Protein AF-A0A7S4F641-F1 (afdb_monomer_lite)

pLDDT: mean 71.67, std 15.18, range [35.84, 92.38]

Sequence (272 aa):
REKRCVALRGENEQLSKFCQVLEFRLGVSEKQHSETKEKLEQAASSEKALESVLLAEGEKREHAERQVKQLLARQALLLDKVKKAEIRATDAETFQRVTCKDLYAILKQPDRSFDKVVAFVEARMEFADRLGLTPGEQLVKEPDERSLIEIRRQRDQLQSALDKGKSEAKRNEQKTQVALAHMRADLKSLLDVNRELRAQNKKLTLQVNAQKHVKFSADQRSVSDQHPLSRPSTVPNLRHRERDGAAPAATFSSSMQISEGSLFGHAERQAL

Radius of gyration: 48.74 Å; chains: 1; bounding box: 93×48×151 Å

Structure (mmCIF, N/CA/C/O backbone):
data_AF-A0A7S4F641-F1
#
_entry.id   AF-A0A7S4F641-F1
#
loop_
_atom_site.group_PDB
_atom_site.id
_atom_site.type_symbol
_atom_site.label_atom_id
_atom_site.label_alt_id
_atom_site.label_comp_id
_atom_site.label_asym_id
_atom_site.label_entity_id
_atom_site.label_seq_id
_atom_site.pdbx_PDB_ins_code
_atom_site.Cartn_x
_atom_site.Cartn_y
_atom_site.Cartn_z
_atom_site.occupancy
_atom_site.B_iso_or_equiv
_atom_site.auth_seq_id
_atom_site.auth_comp_id
_atom_site.auth_asym_id
_atom_site.auth_atom_id
_atom_site.pdbx_PDB_model_num
ATOM 1 N N . ARG A 1 1 ? 44.998 8.694 -70.964 1.00 75.12 1 ARG A N 1
ATOM 2 C CA . ARG A 1 1 ? 44.102 7.536 -70.708 1.00 75.12 1 ARG A CA 1
ATOM 3 C C . ARG A 1 1 ? 44.635 6.698 -69.549 1.00 75.12 1 ARG A C 1
ATOM 5 O O . ARG A 1 1 ? 43.959 6.620 -68.538 1.00 75.12 1 ARG A O 1
ATOM 12 N N . GLU A 1 2 ? 45.875 6.223 -69.623 1.00 81.00 2 GLU A N 1
ATOM 13 C CA . GLU A 1 2 ? 46.533 5.423 -68.574 1.00 81.00 2 GLU A CA 1
ATOM 14 C C . GLU A 1 2 ? 46.552 6.071 -67.174 1.00 81.00 2 GLU A C 1
ATOM 16 O O . GLU A 1 2 ? 46.084 5.465 -66.215 1.00 81.00 2 GLU A O 1
ATOM 21 N N . LYS A 1 3 ? 46.935 7.353 -67.060 1.00 82.19 3 LYS A N 1
ATOM 22 C CA . LYS 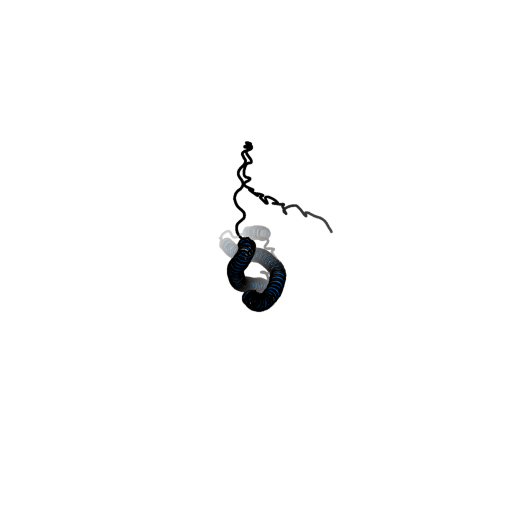A 1 3 ? 46.872 8.103 -65.785 1.00 82.19 3 LYS A CA 1
ATOM 23 C C . LYS A 1 3 ? 45.464 8.148 -65.161 1.00 82.19 3 LYS A C 1
ATOM 25 O O . LYS A 1 3 ? 45.331 8.122 -63.945 1.00 82.19 3 LYS A O 1
ATOM 30 N N . ARG A 1 4 ? 44.414 8.175 -65.994 1.00 81.88 4 ARG A N 1
ATOM 31 C CA . ARG A 1 4 ? 43.005 8.181 -65.554 1.00 81.88 4 ARG A CA 1
ATOM 32 C C . ARG A 1 4 ? 42.595 6.801 -65.022 1.00 81.88 4 ARG A C 1
ATOM 34 O O . ARG A 1 4 ? 41.903 6.727 -64.021 1.00 81.88 4 ARG A O 1
ATOM 41 N N . CYS A 1 5 ? 43.075 5.717 -65.637 1.00 82.75 5 CYS A N 1
ATOM 42 C CA . CYS A 1 5 ? 42.841 4.352 -65.153 1.00 82.75 5 CYS A CA 1
ATOM 43 C C . CYS A 1 5 ? 43.522 4.074 -63.806 1.00 82.75 5 CYS A C 1
ATOM 45 O O . CYS A 1 5 ? 42.931 3.402 -62.968 1.00 82.75 5 CYS A O 1
ATOM 47 N N . VAL A 1 6 ? 44.736 4.588 -63.585 1.00 84.19 6 VAL A N 1
ATOM 48 C CA . VAL A 1 6 ? 45.437 4.441 -62.296 1.00 84.19 6 VAL A CA 1
ATOM 49 C C . VAL A 1 6 ? 44.704 5.196 -61.183 1.00 84.19 6 VAL A C 1
ATOM 51 O O . VAL A 1 6 ? 44.483 4.629 -60.116 1.00 84.19 6 VAL A O 1
ATOM 54 N N . ALA A 1 7 ? 44.252 6.427 -61.449 1.00 85.44 7 ALA A N 1
ATOM 55 C CA . ALA A 1 7 ? 43.448 7.199 -60.499 1.00 85.44 7 ALA A CA 1
ATOM 56 C C . ALA A 1 7 ? 42.125 6.493 -60.148 1.00 85.44 7 ALA A C 1
ATOM 58 O O . ALA A 1 7 ? 41.838 6.295 -58.972 1.00 85.44 7 ALA A O 1
ATOM 59 N N . LEU A 1 8 ? 41.384 6.011 -61.153 1.00 84.12 8 LEU A N 1
ATOM 60 C CA . LEU A 1 8 ? 40.127 5.282 -60.942 1.00 84.12 8 LEU A CA 1
ATOM 61 C C . LEU A 1 8 ? 40.315 3.977 -60.153 1.00 84.12 8 LEU A C 1
ATOM 63 O O . LEU A 1 8 ? 39.444 3.614 -59.368 1.00 84.12 8 LEU A O 1
ATOM 67 N N . ARG A 1 9 ? 41.441 3.265 -60.321 1.00 87.75 9 ARG A N 1
ATOM 68 C CA . ARG A 1 9 ? 41.756 2.095 -59.478 1.00 87.75 9 ARG A CA 1
ATOM 69 C C . ARG A 1 9 ? 41.983 2.496 -58.022 1.00 87.75 9 ARG A C 1
ATOM 71 O O . ARG A 1 9 ? 41.424 1.855 -57.140 1.00 87.75 9 ARG A O 1
ATOM 78 N N . GLY A 1 10 ? 42.742 3.565 -57.778 1.00 91.31 10 GLY A N 1
ATOM 79 C CA . GLY A 1 10 ? 42.972 4.078 -56.425 1.00 91.31 10 GLY A CA 1
ATOM 80 C C . GLY A 1 10 ? 41.685 4.554 -55.745 1.00 91.31 10 GLY A C 1
ATOM 81 O O . GLY A 1 10 ? 41.449 4.244 -54.579 1.00 91.31 10 GLY A O 1
ATOM 82 N N . GLU A 1 11 ? 40.817 5.248 -56.481 1.00 88.06 11 GLU A N 1
ATOM 83 C CA . GLU A 1 11 ? 39.495 5.663 -55.998 1.00 88.06 11 GLU A CA 1
ATOM 84 C C . GLU A 1 11 ? 38.599 4.458 -55.688 1.00 88.06 11 GLU A C 1
ATOM 86 O O . GLU A 1 11 ? 37.940 4.445 -54.652 1.00 88.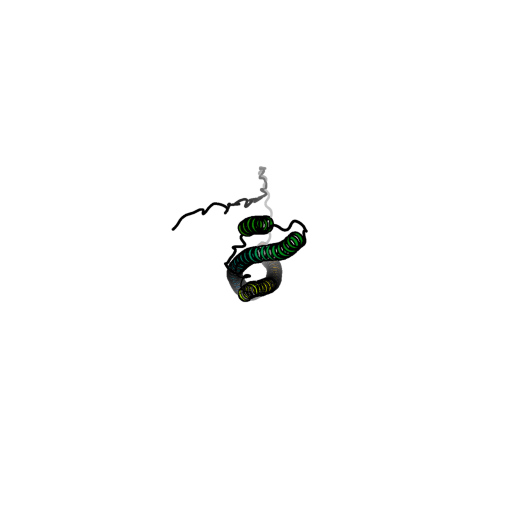06 11 GLU A O 1
ATOM 91 N N . ASN A 1 12 ? 38.618 3.414 -56.523 1.00 90.94 12 ASN A N 1
ATOM 92 C CA . ASN A 1 12 ? 37.849 2.191 -56.290 1.00 90.94 12 ASN A CA 1
ATOM 93 C C . ASN A 1 12 ? 38.348 1.423 -55.050 1.00 90.94 12 ASN A C 1
ATOM 95 O O . ASN A 1 12 ? 37.550 1.004 -54.213 1.00 90.94 12 ASN A O 1
ATOM 99 N N . GLU A 1 13 ? 39.665 1.326 -54.848 1.00 91.81 13 GLU A N 1
ATOM 100 C CA . GLU A 1 13 ? 40.237 0.759 -53.619 1.00 91.81 13 GLU A CA 1
ATOM 101 C C . GLU A 1 13 ? 39.852 1.564 -52.369 1.00 91.81 13 GLU A C 1
ATOM 103 O O . GLU A 1 13 ? 39.529 0.985 -51.327 1.00 91.81 13 GLU A O 1
ATOM 108 N N . GLN A 1 14 ? 39.847 2.898 -52.451 1.00 90.25 14 GLN A N 1
ATOM 109 C CA . GLN A 1 14 ? 39.368 3.747 -51.358 1.00 90.25 14 GLN A CA 1
ATOM 110 C C . GLN A 1 14 ? 37.870 3.553 -51.109 1.00 90.25 14 GLN A C 1
ATOM 112 O O . GLN A 1 14 ? 37.457 3.438 -49.954 1.00 90.25 14 GLN A O 1
ATOM 117 N N . LEU A 1 15 ? 37.059 3.462 -52.165 1.00 89.25 15 LEU A N 1
ATOM 118 C CA . LEU A 1 15 ? 35.624 3.213 -52.061 1.00 89.25 15 LEU A CA 1
ATOM 119 C C . LEU A 1 15 ? 35.346 1.864 -51.388 1.00 89.25 15 LEU A C 1
ATOM 121 O O . LEU A 1 15 ? 34.512 1.794 -50.487 1.00 89.25 15 LEU A O 1
ATOM 125 N N . SER A 1 16 ? 36.100 0.825 -51.757 1.00 91.69 16 SER A N 1
ATOM 126 C CA . SER A 1 16 ? 36.026 -0.501 -51.141 1.00 91.69 16 SER A CA 1
ATOM 127 C C . SER A 1 16 ? 36.342 -0.443 -49.645 1.00 91.69 16 SER A C 1
ATOM 129 O O . SER A 1 16 ? 35.612 -1.022 -48.841 1.00 91.69 16 SER A O 1
ATOM 131 N N . LYS A 1 17 ? 37.383 0.299 -49.243 1.00 90.50 17 LYS A N 1
ATOM 132 C CA . LYS A 1 17 ? 37.714 0.510 -47.822 1.00 90.50 17 LYS A CA 1
ATOM 133 C C . LYS A 1 17 ? 36.603 1.267 -47.087 1.00 90.50 17 LYS A C 1
ATOM 135 O O . LYS A 1 17 ? 36.262 0.912 -45.962 1.00 90.50 17 LYS A O 1
ATOM 140 N N . PHE A 1 18 ? 35.997 2.278 -47.714 1.00 90.38 18 PHE A N 1
ATOM 141 C CA . PHE A 1 18 ? 34.862 2.991 -47.123 1.00 90.38 18 PHE A CA 1
ATOM 142 C C . PHE A 1 18 ? 33.630 2.101 -46.951 1.00 90.38 18 PHE A C 1
ATOM 144 O O . PHE A 1 18 ? 32.976 2.198 -45.914 1.00 90.38 18 PHE A O 1
ATOM 151 N N . CYS A 1 19 ? 33.316 1.233 -47.917 1.00 89.44 19 CYS A N 1
ATOM 152 C CA . CYS A 1 19 ? 32.213 0.281 -47.783 1.00 89.44 19 CYS A CA 1
ATOM 153 C C . CYS A 1 19 ? 32.444 -0.674 -46.607 1.00 89.44 19 CYS A C 1
ATOM 155 O O . CYS A 1 19 ? 31.562 -0.789 -45.764 1.00 89.44 19 CYS A O 1
ATOM 157 N N . GLN A 1 20 ? 33.651 -1.233 -46.463 1.00 90.62 20 GLN A N 1
ATOM 158 C CA . GLN A 1 20 ? 33.993 -2.102 -45.327 1.00 90.62 20 GLN A CA 1
ATOM 159 C C . GLN A 1 20 ? 33.839 -1.391 -43.972 1.00 90.62 20 GLN A C 1
ATOM 161 O O . GLN A 1 20 ? 33.295 -1.952 -43.023 1.00 90.62 20 GLN A O 1
ATOM 166 N N . VAL A 1 21 ? 34.272 -0.128 -43.868 1.00 91.88 21 VAL A N 1
ATOM 167 C CA . VAL A 1 21 ? 34.102 0.664 -42.636 1.00 91.88 21 VAL A CA 1
ATOM 168 C C . VAL A 1 21 ? 32.625 0.945 -42.346 1.00 91.88 21 VAL A C 1
ATOM 170 O O . VAL A 1 21 ? 32.217 0.932 -41.183 1.00 91.88 21 VAL A O 1
ATOM 173 N N . LEU A 1 22 ? 31.817 1.217 -43.374 1.00 86.62 22 LEU A N 1
ATOM 174 C CA . LEU A 1 22 ? 30.382 1.459 -43.215 1.00 86.62 22 LEU A CA 1
ATOM 175 C C . LEU A 1 22 ? 29.627 0.186 -42.822 1.00 86.62 22 LEU A C 1
ATOM 177 O O . LEU A 1 22 ? 28.796 0.259 -41.923 1.00 86.62 22 LEU A O 1
ATOM 181 N N . GLU A 1 23 ? 29.947 -0.960 -43.423 1.00 90.06 23 GLU A N 1
ATOM 182 C CA . GLU A 1 23 ? 29.395 -2.269 -43.049 1.00 90.06 23 GLU A CA 1
ATOM 183 C C . GLU A 1 23 ? 29.732 -2.619 -41.599 1.00 90.06 23 GLU A C 1
ATOM 185 O O . GLU A 1 23 ? 28.846 -2.979 -40.827 1.00 90.06 23 GLU A O 1
ATOM 190 N N . PHE A 1 24 ? 30.986 -2.414 -41.182 1.00 92.38 24 PHE A N 1
ATOM 191 C CA . PHE A 1 24 ? 31.383 -2.617 -39.790 1.00 92.38 24 PHE A CA 1
ATOM 192 C C . PHE A 1 24 ? 30.597 -1.710 -38.831 1.00 92.38 24 PHE A C 1
ATOM 194 O O . PHE A 1 24 ? 30.077 -2.172 -37.816 1.00 92.38 24 PHE A O 1
ATOM 201 N N . ARG A 1 25 ? 30.472 -0.414 -39.148 1.00 86.12 25 ARG A N 1
ATOM 202 C CA . ARG A 1 25 ? 29.705 0.533 -38.320 1.00 86.12 25 ARG A CA 1
ATOM 203 C C . ARG A 1 25 ? 28.220 0.189 -38.270 1.00 86.12 25 ARG A C 1
ATOM 205 O O . ARG A 1 25 ? 27.615 0.349 -37.211 1.00 86.12 25 ARG A O 1
ATOM 212 N N . LEU A 1 26 ? 27.649 -0.276 -39.380 1.00 87.19 26 LEU A N 1
ATOM 213 C CA . LEU A 1 26 ? 26.270 -0.746 -39.432 1.00 87.19 26 LEU A CA 1
ATOM 214 C C . LEU A 1 26 ? 26.087 -1.951 -38.507 1.00 87.19 26 LEU A C 1
ATOM 216 O O . LEU A 1 26 ? 25.222 -1.901 -37.641 1.00 87.19 26 LEU A O 1
ATOM 220 N N . GLY A 1 27 ? 26.970 -2.951 -38.587 1.00 92.06 27 GLY A N 1
ATOM 221 C CA . GLY A 1 27 ? 26.928 -4.119 -37.704 1.00 92.06 27 GLY A CA 1
ATOM 222 C C . GLY A 1 27 ? 27.071 -3.765 -36.218 1.00 92.06 27 GLY A C 1
ATOM 223 O O . GLY A 1 27 ? 26.342 -4.293 -35.379 1.00 92.06 27 GLY A O 1
ATOM 224 N N . VAL A 1 28 ? 27.950 -2.816 -35.866 1.00 90.62 28 VAL A N 1
ATOM 225 C CA . VAL A 1 28 ? 28.052 -2.304 -34.484 1.00 90.62 28 VAL A CA 1
ATOM 226 C C . VAL A 1 28 ? 26.747 -1.630 -34.047 1.00 90.62 28 VAL A C 1
ATOM 228 O O . VAL A 1 28 ? 26.283 -1.866 -32.933 1.00 90.62 28 VAL A O 1
ATOM 231 N N . SER A 1 29 ? 26.137 -0.820 -34.916 1.00 85.25 29 SER A N 1
ATOM 232 C CA . SER A 1 29 ? 24.871 -0.140 -34.623 1.00 85.25 29 SER A CA 1
ATOM 233 C C . SER A 1 29 ? 23.706 -1.119 -34.473 1.00 85.25 29 SER A C 1
ATOM 235 O O . SER A 1 29 ? 22.870 -0.935 -33.591 1.00 85.25 29 SER A O 1
ATOM 237 N N . GLU A 1 30 ? 23.635 -2.155 -35.308 1.00 85.25 30 GLU A N 1
ATOM 238 C CA . GLU A 1 30 ? 22.616 -3.205 -35.225 1.00 85.25 30 GLU A CA 1
ATOM 239 C C . GLU A 1 30 ? 22.751 -3.997 -33.924 1.00 85.25 30 GLU A C 1
ATOM 241 O O . GLU A 1 30 ? 21.755 -4.214 -33.235 1.00 85.25 30 GLU A O 1
ATOM 246 N N . LYS A 1 31 ? 23.984 -4.328 -33.523 1.00 91.00 31 LYS A N 1
ATOM 247 C CA . LYS A 1 31 ? 24.254 -4.990 -32.243 1.00 91.00 31 LYS A CA 1
ATOM 248 C C . LYS A 1 31 ? 23.836 -4.128 -31.046 1.00 91.00 31 LYS A C 1
ATOM 250 O O . LYS A 1 31 ? 23.164 -4.606 -30.133 1.00 91.00 31 LYS A O 1
ATOM 255 N N . GLN A 1 32 ? 24.168 -2.837 -31.063 1.00 83.56 32 GLN A N 1
ATOM 256 C CA . GLN A 1 32 ? 23.712 -1.895 -30.033 1.00 83.56 32 GLN A CA 1
ATOM 257 C C . GLN A 1 32 ? 22.182 -1.770 -30.017 1.00 83.56 32 GLN A C 1
ATOM 259 O O . GLN A 1 32 ? 21.570 -1.657 -28.952 1.00 83.56 32 GLN A O 1
ATOM 264 N N . HIS A 1 33 ? 21.538 -1.823 -31.185 1.00 81.06 33 HIS A N 1
ATOM 265 C CA . HIS A 1 33 ? 20.085 -1.802 -31.275 1.00 81.06 33 HIS A CA 1
ATOM 266 C C . HIS A 1 33 ? 19.448 -3.065 -30.6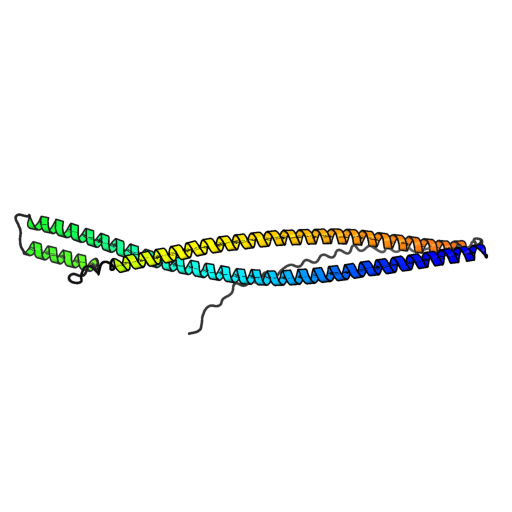78 1.00 81.06 33 HIS A C 1
ATOM 268 O O . HIS A 1 33 ? 18.489 -2.949 -29.918 1.00 81.06 33 HIS A O 1
ATOM 274 N N . SER A 1 34 ? 19.999 -4.255 -30.939 1.00 86.38 34 SER A N 1
ATOM 275 C CA . SER A 1 34 ? 19.496 -5.488 -30.323 1.00 86.38 34 SER A CA 1
ATOM 276 C C . SER A 1 34 ? 19.671 -5.487 -28.803 1.00 86.38 34 SER A C 1
ATOM 278 O O . SER A 1 34 ? 18.723 -5.799 -28.091 1.00 86.38 34 SER A O 1
ATOM 280 N N . GLU A 1 35 ? 20.827 -5.047 -28.295 1.00 86.75 35 GLU A N 1
ATOM 281 C CA . GLU A 1 35 ? 21.089 -4.980 -26.849 1.00 86.75 35 GLU A CA 1
ATOM 282 C C . GLU A 1 35 ? 20.169 -3.969 -26.144 1.00 86.75 35 GLU A C 1
ATOM 284 O O . GLU A 1 35 ? 19.694 -4.200 -25.033 1.00 86.75 35 GLU A O 1
ATOM 289 N N . THR A 1 36 ? 19.898 -2.824 -26.778 1.00 81.50 36 THR A N 1
ATOM 290 C CA . THR A 1 36 ? 18.966 -1.825 -26.228 1.00 81.50 36 THR A CA 1
ATOM 291 C C . THR A 1 36 ? 17.520 -2.299 -26.278 1.00 81.50 36 THR A C 1
ATOM 293 O O . THR A 1 36 ? 16.774 -2.036 -25.336 1.00 81.50 36 THR A O 1
ATOM 296 N N . LYS A 1 37 ? 17.127 -3.025 -27.331 1.00 86.56 37 LYS A N 1
ATOM 297 C CA . LYS A 1 37 ? 15.805 -3.650 -27.433 1.00 86.56 37 LYS A CA 1
ATOM 298 C C . LYS A 1 37 ? 15.598 -4.691 -26.331 1.00 86.56 37 LYS A C 1
ATOM 300 O O . LYS A 1 37 ? 14.584 -4.630 -25.646 1.00 86.56 37 LYS A O 1
ATOM 305 N N . GLU A 1 38 ? 16.573 -5.567 -26.106 1.00 84.19 38 GLU A N 1
ATOM 306 C CA . GLU A 1 38 ? 16.519 -6.580 -25.045 1.00 84.19 38 GLU A CA 1
ATOM 307 C C . GLU A 1 38 ? 16.416 -5.937 -23.653 1.00 84.19 38 GLU A C 1
ATOM 309 O O . GLU A 1 38 ? 15.545 -6.297 -22.864 1.00 84.19 38 GLU A O 1
ATOM 314 N N . LYS A 1 39 ? 17.219 -4.900 -23.372 1.00 82.06 39 LYS A N 1
ATOM 315 C CA . LYS A 1 39 ? 17.115 -4.132 -22.117 1.00 82.06 39 LYS A CA 1
ATOM 316 C C . LYS A 1 39 ? 15.748 -3.470 -21.942 1.00 82.06 39 LYS A C 1
ATOM 318 O O . LYS A 1 39 ? 15.256 -3.377 -20.820 1.00 82.06 39 LYS A O 1
ATOM 323 N N . LEU A 1 40 ? 15.137 -2.998 -23.028 1.00 77.06 40 LEU A N 1
ATOM 324 C CA . LEU A 1 40 ? 13.817 -2.372 -22.992 1.00 77.06 40 LEU A CA 1
ATOM 325 C C . LEU A 1 40 ? 12.714 -3.404 -22.731 1.00 77.06 40 LEU A C 1
ATOM 327 O O . LEU A 1 40 ? 11.823 -3.146 -21.926 1.00 77.06 40 LEU A O 1
ATOM 331 N N . GLU A 1 41 ? 12.795 -4.582 -23.347 1.00 84.44 41 GLU A N 1
ATOM 332 C CA . GLU A 1 41 ? 11.890 -5.703 -23.072 1.00 84.44 41 GLU A CA 1
ATOM 333 C C . GLU A 1 41 ? 12.039 -6.197 -21.624 1.00 84.44 41 GLU A C 1
ATOM 335 O O . GLU A 1 41 ? 11.038 -6.408 -20.933 1.00 84.44 41 GLU A O 1
ATOM 340 N N . GLN A 1 42 ? 13.273 -6.284 -21.120 1.00 81.06 42 GLN A N 1
ATOM 341 C CA . GLN A 1 42 ? 13.549 -6.619 -19.725 1.00 81.06 42 GLN A CA 1
ATOM 342 C C . GLN A 1 42 ? 12.956 -5.573 -18.770 1.00 81.06 42 GLN A C 1
ATOM 344 O O . GLN A 1 42 ? 12.265 -5.941 -17.818 1.00 81.06 42 GLN A O 1
ATOM 349 N N . ALA A 1 43 ? 13.137 -4.280 -19.052 1.00 74.31 43 ALA A N 1
ATOM 350 C CA . ALA A 1 43 ? 12.542 -3.203 -18.265 1.00 74.31 43 ALA A CA 1
ATOM 351 C C . ALA A 1 43 ? 11.003 -3.277 -18.269 1.00 74.31 43 ALA A C 1
ATOM 353 O O . ALA A 1 43 ? 10.395 -3.256 -17.200 1.00 74.31 43 ALA A O 1
ATOM 354 N N . ALA A 1 44 ? 10.375 -3.476 -19.431 1.00 81.94 44 ALA A N 1
ATOM 355 C CA . ALA A 1 44 ? 8.922 -3.622 -19.542 1.00 81.94 44 ALA A CA 1
ATOM 356 C C . ALA A 1 44 ? 8.390 -4.847 -18.771 1.00 81.94 44 ALA A C 1
ATOM 358 O O . ALA A 1 44 ? 7.326 -4.791 -18.154 1.00 81.94 44 ALA A O 1
ATOM 359 N N . SER A 1 45 ? 9.131 -5.960 -18.767 1.00 79.12 45 SER A N 1
ATOM 360 C CA . SER A 1 45 ? 8.771 -7.139 -17.968 1.00 79.12 45 SER A CA 1
ATOM 361 C C . SER A 1 45 ? 8.886 -6.877 -16.462 1.00 79.12 45 SER A C 1
ATOM 363 O O . SER A 1 45 ? 8.017 -7.299 -15.698 1.00 79.12 45 SER A O 1
ATOM 365 N N . SER A 1 46 ? 9.904 -6.120 -16.037 1.00 73.06 46 SER A N 1
ATOM 366 C CA . SER A 1 46 ? 10.079 -5.727 -14.637 1.00 73.06 46 SER A CA 1
ATOM 367 C C . SER A 1 46 ? 9.001 -4.748 -14.169 1.00 73.06 46 SER A C 1
ATOM 369 O O . SER A 1 46 ? 8.533 -4.863 -13.040 1.00 73.06 46 SER A O 1
ATOM 371 N N . GLU A 1 47 ? 8.536 -3.855 -15.047 1.00 71.06 47 GLU A N 1
ATOM 372 C CA . GLU A 1 47 ? 7.438 -2.927 -14.767 1.00 71.06 47 GLU A CA 1
ATOM 373 C C . GLU A 1 47 ? 6.130 -3.685 -14.508 1.00 71.06 47 GLU A C 1
ATOM 375 O O . GLU A 1 47 ? 5.490 -3.466 -13.482 1.00 71.06 47 GLU A O 1
ATOM 380 N N . LYS A 1 48 ? 5.794 -4.668 -15.354 1.00 77.19 48 LYS A N 1
ATOM 381 C CA . LYS A 1 48 ? 4.625 -5.541 -15.143 1.00 77.19 48 LYS A CA 1
ATOM 382 C C . LYS A 1 48 ? 4.726 -6.369 -13.863 1.00 77.19 48 LYS A C 1
ATOM 384 O O . LYS A 1 48 ? 3.746 -6.515 -13.132 1.00 77.19 48 LYS A O 1
ATOM 389 N N . ALA A 1 49 ? 5.906 -6.924 -13.581 1.00 75.00 49 ALA A N 1
ATOM 390 C CA . ALA A 1 49 ? 6.136 -7.665 -12.345 1.00 75.00 49 ALA A CA 1
ATOM 391 C C . ALA A 1 49 ? 5.905 -6.763 -11.126 1.00 75.00 49 ALA A C 1
ATOM 393 O O . ALA A 1 49 ? 5.244 -7.160 -10.167 1.00 75.00 49 ALA A O 1
ATOM 394 N N . LEU A 1 50 ? 6.384 -5.526 -11.184 1.00 71.94 50 LEU A N 1
ATOM 395 C CA . LEU A 1 50 ? 6.246 -4.580 -10.095 1.00 71.94 50 LEU A CA 1
ATOM 396 C C . LEU A 1 50 ? 4.809 -4.071 -9.921 1.00 71.94 50 LEU A C 1
ATOM 398 O O . LEU A 1 50 ? 4.345 -3.949 -8.789 1.00 71.94 50 LEU A O 1
ATOM 402 N N . GLU A 1 51 ? 4.077 -3.857 -11.012 1.00 71.69 51 GLU A N 1
ATOM 403 C CA . GLU A 1 51 ? 2.644 -3.549 -10.984 1.00 71.69 51 GLU A CA 1
ATOM 404 C C . GLU A 1 51 ? 1.852 -4.650 -10.260 1.00 71.69 51 GLU A C 1
ATOM 406 O O . GLU A 1 51 ? 1.051 -4.359 -9.371 1.00 71.69 51 GLU A O 1
ATOM 411 N N . SER A 1 52 ? 2.149 -5.925 -10.540 1.00 73.31 52 SER A N 1
ATOM 412 C CA . SER A 1 52 ? 1.509 -7.052 -9.847 1.00 73.31 52 SER A CA 1
ATOM 413 C C . SER A 1 52 ? 1.822 -7.096 -8.343 1.00 73.31 52 SER A C 1
ATOM 415 O O . SER A 1 52 ? 0.939 -7.379 -7.531 1.00 73.31 52 SER A O 1
ATOM 417 N N . VAL A 1 53 ? 3.056 -6.755 -7.946 1.00 73.44 53 VAL A N 1
ATOM 418 C CA . VAL A 1 53 ? 3.453 -6.669 -6.532 1.00 73.44 53 VAL A CA 1
ATOM 419 C C . VAL A 1 53 ? 2.725 -5.518 -5.839 1.00 73.44 53 VAL A C 1
ATOM 421 O O . VAL A 1 53 ? 2.231 -5.701 -4.727 1.00 73.44 53 VAL A O 1
ATOM 424 N N . LEU A 1 54 ? 2.602 -4.360 -6.493 1.00 71.25 54 LEU A N 1
ATOM 425 C CA . LEU A 1 54 ? 1.873 -3.211 -5.952 1.00 71.25 54 LEU A CA 1
ATOM 426 C C . LEU A 1 54 ? 0.377 -3.504 -5.775 1.00 71.25 54 LEU A C 1
ATOM 428 O O . LEU A 1 54 ? -0.188 -3.118 -4.752 1.00 71.25 54 LEU A O 1
ATOM 432 N N . LEU A 1 55 ? -0.253 -4.221 -6.712 1.00 74.12 55 LEU A N 1
ATOM 433 C CA . LEU A 1 55 ? -1.646 -4.666 -6.575 1.00 74.12 55 LEU A CA 1
ATOM 434 C C . LEU A 1 55 ? -1.817 -5.606 -5.373 1.00 74.12 55 LEU A C 1
ATOM 436 O O . LEU A 1 55 ? -2.675 -5.367 -4.522 1.00 74.12 55 LEU A O 1
ATOM 440 N N . ALA A 1 56 ? -0.943 -6.606 -5.235 1.00 75.56 56 ALA A N 1
ATOM 441 C CA . ALA A 1 56 ? -0.971 -7.532 -4.101 1.00 75.56 56 ALA A CA 1
ATOM 442 C C . ALA A 1 56 ? -0.697 -6.834 -2.752 1.00 75.56 56 ALA A C 1
ATOM 444 O O . ALA A 1 56 ? -1.257 -7.205 -1.718 1.00 75.56 56 ALA A O 1
ATOM 445 N N . GLU A 1 57 ? 0.165 -5.813 -2.723 1.00 70.44 57 GLU A N 1
ATOM 446 C CA . GLU A 1 57 ? 0.348 -4.971 -1.536 1.00 70.44 57 GLU A CA 1
ATOM 447 C C . GLU A 1 57 ? -0.886 -4.107 -1.239 1.00 70.44 57 GLU A C 1
ATOM 449 O O . GLU A 1 57 ? -1.217 -3.916 -0.066 1.00 70.44 57 GLU A O 1
ATOM 454 N N . GLY A 1 58 ? -1.587 -3.629 -2.270 1.00 72.31 58 GLY A N 1
ATOM 455 C CA . GLY A 1 58 ? -2.863 -2.923 -2.149 1.00 72.31 58 GLY A CA 1
ATOM 456 C C . GLY A 1 58 ? -3.937 -3.772 -1.467 1.00 72.31 58 GLY A C 1
ATOM 457 O O . GLY A 1 58 ? -4.531 -3.333 -0.482 1.00 72.31 58 GLY A O 1
ATOM 458 N N . GLU A 1 59 ? -4.111 -5.021 -1.899 1.00 77.25 59 GLU A N 1
ATOM 459 C CA . GLU A 1 59 ? -5.054 -5.968 -1.283 1.00 77.25 59 GLU A CA 1
ATOM 460 C C . GLU A 1 59 ? -4.715 -6.250 0.190 1.00 77.25 59 GLU A C 1
ATOM 462 O O . GLU A 1 59 ? -5.596 -6.276 1.055 1.00 77.25 59 GLU A O 1
ATOM 467 N N . LYS A 1 60 ? -3.422 -6.404 0.515 1.00 78.12 60 LYS A N 1
ATOM 468 C CA . LYS A 1 60 ? -2.964 -6.584 1.905 1.00 78.12 60 LYS A CA 1
ATOM 469 C C . LYS A 1 60 ? -3.274 -5.367 2.775 1.00 78.12 60 LYS A C 1
ATOM 471 O O . LYS A 1 60 ? -3.656 -5.539 3.934 1.00 78.12 60 LYS A O 1
ATOM 476 N N . ARG A 1 61 ? -3.126 -4.149 2.240 1.00 71.56 61 ARG A N 1
ATOM 477 C CA . ARG A 1 61 ? -3.495 -2.908 2.944 1.00 71.56 61 ARG A CA 1
ATOM 478 C C . ARG A 1 61 ? -4.989 -2.845 3.194 1.00 71.56 61 ARG A C 1
ATOM 480 O O . ARG A 1 61 ? -5.396 -2.602 4.325 1.00 71.56 61 ARG A O 1
ATOM 487 N N . GLU A 1 62 ? -5.794 -3.132 2.179 1.00 75.88 62 GLU A N 1
ATOM 488 C CA . GLU A 1 62 ? -7.245 -3.124 2.318 1.00 75.88 62 GLU A CA 1
ATOM 489 C C . GLU A 1 62 ? -7.711 -4.151 3.363 1.00 75.88 62 GLU A C 1
ATOM 491 O O . GLU A 1 62 ? -8.550 -3.853 4.217 1.00 75.88 62 GLU A O 1
ATOM 496 N N . HIS A 1 63 ? -7.119 -5.349 3.366 1.00 78.50 63 HIS A N 1
ATOM 497 C CA . HIS A 1 63 ? -7.410 -6.357 4.380 1.00 78.50 63 HIS A CA 1
ATOM 498 C C . HIS A 1 63 ? -7.032 -5.886 5.793 1.00 78.50 63 HIS A C 1
ATOM 500 O O . HIS A 1 63 ? -7.832 -6.031 6.722 1.00 78.50 63 HIS A O 1
ATOM 506 N N . ALA A 1 64 ? -5.856 -5.274 5.961 1.00 69.19 64 ALA A N 1
ATOM 507 C CA . ALA A 1 64 ? -5.425 -4.712 7.239 1.00 69.19 64 ALA A CA 1
ATOM 508 C C . ALA A 1 64 ? -6.360 -3.585 7.720 1.00 69.19 64 ALA A C 1
ATOM 510 O O . ALA A 1 64 ? -6.748 -3.560 8.888 1.00 69.19 64 ALA A O 1
ATOM 511 N N . GLU A 1 65 ? -6.801 -2.692 6.832 1.00 74.19 65 GLU A N 1
ATOM 512 C CA . GLU A 1 65 ? -7.770 -1.642 7.165 1.00 74.19 65 GLU A CA 1
ATOM 513 C C . GLU A 1 65 ? -9.125 -2.212 7.595 1.00 74.19 65 GLU A C 1
ATOM 515 O O . GLU A 1 65 ? -9.721 -1.737 8.568 1.00 74.19 65 GLU A O 1
ATOM 520 N N . ARG A 1 66 ? -9.613 -3.257 6.913 1.00 81.62 66 ARG A N 1
ATOM 521 C CA . ARG A 1 66 ? -10.841 -3.964 7.310 1.00 81.62 66 ARG A CA 1
ATOM 522 C C . ARG A 1 66 ? -10.695 -4.583 8.704 1.00 81.62 66 ARG A C 1
ATOM 524 O O . ARG A 1 66 ? -11.607 -4.433 9.518 1.00 81.62 66 ARG A O 1
ATOM 531 N N . GLN A 1 67 ? -9.557 -5.209 9.013 1.00 76.62 67 GLN A N 1
ATOM 532 C CA . GLN A 1 67 ? -9.283 -5.738 10.354 1.00 76.62 67 GLN A CA 1
ATOM 533 C C . GLN A 1 67 ? -9.277 -4.624 11.410 1.00 76.62 67 GLN A C 1
ATOM 535 O O . GLN A 1 67 ? -9.951 -4.749 12.430 1.00 76.62 67 GLN A O 1
ATOM 540 N N . VAL A 1 68 ? -8.603 -3.496 11.155 1.00 76.25 68 VAL A N 1
ATOM 541 C CA . VAL A 1 68 ? -8.583 -2.347 12.079 1.00 76.25 68 VAL A CA 1
ATOM 542 C C . VAL A 1 68 ? -9.993 -1.806 12.327 1.00 76.25 68 VAL A C 1
ATOM 544 O O . VAL A 1 68 ? -10.360 -1.573 13.479 1.00 76.25 68 VAL A O 1
ATOM 547 N N . LYS A 1 69 ? -10.821 -1.666 11.283 1.00 78.12 69 LYS A N 1
ATOM 548 C CA . LYS A 1 69 ? -12.228 -1.249 11.424 1.00 78.12 69 LYS A CA 1
ATOM 549 C C . LYS A 1 69 ? -13.024 -2.214 12.311 1.00 78.12 69 LYS A C 1
ATOM 551 O O . LYS A 1 69 ? -13.769 -1.764 13.180 1.00 78.12 69 LYS A O 1
ATOM 556 N N . GLN A 1 70 ? -12.838 -3.526 12.148 1.00 79.62 70 GLN A N 1
ATOM 557 C CA . GLN A 1 70 ? -13.482 -4.531 13.001 1.00 79.62 70 GLN A CA 1
ATOM 558 C C . GLN A 1 70 ? -13.014 -4.447 14.460 1.00 79.62 70 GLN A C 1
ATOM 560 O O . GLN A 1 70 ? -13.835 -4.557 15.374 1.00 79.62 70 GLN A O 1
ATOM 565 N N . LEU A 1 71 ? -11.716 -4.228 14.697 1.00 75.12 71 LEU A N 1
ATOM 566 C CA . LEU A 1 71 ? -11.175 -4.070 16.048 1.00 75.12 71 LEU A CA 1
ATOM 567 C C . LEU A 1 71 ? -11.723 -2.814 16.737 1.00 75.12 71 LEU A C 1
ATOM 569 O O . LEU A 1 71 ? -12.142 -2.897 17.891 1.00 75.12 71 LEU A O 1
ATOM 573 N N . LEU A 1 72 ? -11.799 -1.686 16.026 1.00 75.19 72 LEU A N 1
ATOM 574 C CA . LEU A 1 72 ? -12.392 -0.446 16.539 1.00 75.19 72 LEU A CA 1
ATOM 575 C C . LEU A 1 72 ? -13.877 -0.620 16.885 1.00 75.19 72 LEU A C 1
ATOM 577 O O . LEU A 1 72 ? -14.319 -0.173 17.942 1.00 75.19 72 LEU A O 1
ATOM 581 N N . ALA A 1 73 ? -14.641 -1.325 16.044 1.00 80.56 73 ALA A N 1
ATOM 582 C CA . ALA A 1 73 ? -16.045 -1.624 16.323 1.00 80.56 73 ALA A CA 1
ATOM 583 C C . ALA A 1 73 ? -16.211 -2.489 17.587 1.00 80.56 73 ALA A C 1
ATOM 585 O O . ALA A 1 73 ? -17.057 -2.203 18.436 1.00 80.56 73 ALA A O 1
ATOM 586 N N . ARG A 1 74 ? -15.365 -3.515 17.764 1.00 79.12 74 ARG A N 1
ATOM 587 C CA . ARG A 1 74 ? -15.352 -4.343 18.985 1.00 79.12 74 ARG A CA 1
ATOM 588 C C . ARG A 1 74 ? -14.960 -3.534 20.222 1.00 79.12 74 ARG A C 1
ATOM 590 O O . ARG A 1 74 ? -15.594 -3.687 21.263 1.00 79.12 74 ARG A O 1
ATOM 597 N N . GLN A 1 75 ? -13.963 -2.656 20.110 1.00 77.75 75 GLN A N 1
ATOM 598 C CA . GLN A 1 75 ? -13.543 -1.771 21.198 1.00 77.75 75 GLN A CA 1
ATOM 599 C C . GLN A 1 75 ? -14.683 -0.843 21.637 1.00 77.75 75 GLN A C 1
ATOM 601 O O . GLN A 1 75 ? -14.928 -0.713 22.834 1.00 77.75 75 GLN A O 1
ATOM 606 N N . ALA A 1 76 ? -15.417 -0.251 20.691 1.00 77.56 76 ALA A N 1
ATOM 607 C CA . ALA A 1 76 ? -16.558 0.610 20.993 1.00 77.56 76 ALA A CA 1
ATOM 608 C C . ALA A 1 76 ? -17.661 -0.135 21.767 1.00 77.56 76 ALA A C 1
ATOM 610 O O . ALA A 1 76 ? -18.155 0.372 22.773 1.00 77.56 76 ALA A O 1
ATOM 611 N N . LEU A 1 77 ? -17.992 -1.366 21.356 1.00 80.69 77 LEU A N 1
ATOM 612 C CA . LEU A 1 77 ? -18.975 -2.206 22.051 1.00 80.69 77 LEU A CA 1
ATOM 613 C C . LEU A 1 77 ? -18.531 -2.581 23.473 1.00 80.69 77 LEU A C 1
ATOM 615 O O . LEU A 1 77 ? -19.346 -2.572 24.395 1.00 80.69 77 LEU A O 1
ATOM 619 N N . LEU A 1 78 ? -17.251 -2.911 23.672 1.00 75.38 78 LEU A N 1
ATOM 620 C CA . LEU A 1 78 ? -16.716 -3.222 25.002 1.00 75.38 78 LEU A CA 1
ATOM 621 C C . LEU A 1 78 ? -16.714 -1.989 25.913 1.00 75.38 78 LEU A C 1
ATOM 623 O O . LEU A 1 78 ? -17.103 -2.095 27.073 1.00 75.38 78 LEU A O 1
ATOM 627 N N . LEU A 1 79 ? -16.338 -0.818 25.393 1.00 76.44 79 LEU A N 1
ATOM 628 C CA . LEU A 1 79 ? -16.377 0.436 26.147 1.00 76.44 79 LEU A CA 1
ATOM 629 C C . LEU A 1 79 ? -17.804 0.817 26.562 1.00 76.44 79 LEU A C 1
ATOM 631 O O . LEU A 1 79 ? -17.996 1.262 27.689 1.00 76.44 79 LEU A O 1
ATOM 635 N N . ASP A 1 80 ? -18.803 0.614 25.699 1.00 80.31 80 ASP A N 1
ATOM 636 C CA . ASP A 1 80 ? -20.211 0.853 26.046 1.00 80.31 80 ASP A CA 1
ATOM 637 C C . ASP A 1 80 ? -20.689 -0.083 27.168 1.00 80.31 80 ASP A C 1
ATOM 639 O O . ASP A 1 80 ? -21.324 0.358 28.128 1.00 80.31 80 ASP A O 1
ATOM 643 N N . LYS A 1 81 ? -20.312 -1.369 27.113 1.00 78.19 81 LYS A N 1
ATOM 644 C CA . LYS A 1 81 ? -20.608 -2.330 28.189 1.00 78.19 81 LYS A CA 1
ATOM 645 C C . LYS A 1 81 ? -19.975 -1.925 29.519 1.00 78.19 81 LYS A C 1
ATOM 647 O O . LYS A 1 81 ? -20.653 -1.988 30.541 1.00 78.19 81 LYS A O 1
ATOM 652 N N . VAL A 1 82 ? -18.711 -1.497 29.501 1.00 72.94 82 VAL A N 1
ATOM 653 C CA . VAL A 1 82 ? -18.003 -1.029 30.702 1.00 72.94 82 VAL A CA 1
ATOM 654 C C . VAL A 1 82 ? -18.674 0.220 31.265 1.00 72.94 82 VAL A C 1
ATOM 656 O O . VAL A 1 82 ? -19.031 0.219 32.435 1.00 72.94 82 VAL A O 1
ATOM 659 N N . LYS A 1 83 ? -18.966 1.232 30.439 1.00 74.62 83 LYS A N 1
ATOM 660 C CA . LYS A 1 83 ? -19.652 2.455 30.892 1.00 74.62 83 LYS A CA 1
ATOM 661 C C . LYS A 1 83 ? -21.026 2.166 31.497 1.00 74.62 83 LYS A C 1
ATOM 663 O O . LYS A 1 83 ? -21.358 2.690 32.552 1.00 74.62 83 LYS A O 1
ATOM 668 N N . LYS A 1 84 ? -21.825 1.296 30.869 1.00 78.19 84 LYS A N 1
ATOM 669 C CA . LYS A 1 84 ? -23.129 0.872 31.413 1.00 78.19 84 LYS A CA 1
ATOM 670 C C . LYS A 1 84 ? -23.003 0.083 32.715 1.00 78.19 84 LYS A C 1
ATOM 672 O O . LYS A 1 84 ? -23.942 0.077 33.506 1.00 78.19 84 LYS A O 1
ATOM 677 N N . ALA A 1 85 ? -21.908 -0.643 32.917 1.00 71.19 85 ALA A N 1
ATOM 678 C CA . ALA A 1 85 ? -21.635 -1.317 34.182 1.00 71.19 85 ALA A CA 1
ATOM 679 C C . ALA A 1 85 ? -21.197 -0.317 35.263 1.00 71.19 85 ALA A C 1
ATOM 681 O O . ALA A 1 85 ? -21.699 -0.389 36.377 1.00 71.19 85 ALA A O 1
ATOM 682 N N . GLU A 1 86 ? -20.341 0.648 34.919 1.00 72.56 86 GLU A N 1
ATOM 683 C CA . GLU A 1 86 ? -19.885 1.711 35.824 1.00 72.56 86 GLU A CA 1
ATOM 684 C C . GLU A 1 86 ? -21.052 2.569 36.326 1.00 72.56 86 GLU A C 1
ATOM 686 O O . GLU A 1 86 ? -21.176 2.757 37.530 1.00 72.56 86 GLU A O 1
ATOM 691 N N . ILE A 1 87 ? -21.954 3.005 35.435 1.00 77.06 87 ILE A N 1
ATOM 692 C CA . ILE A 1 87 ? -23.150 3.779 35.819 1.00 77.06 87 ILE A CA 1
ATOM 693 C C . ILE A 1 87 ? -24.028 2.974 36.787 1.00 77.06 87 ILE A C 1
ATOM 695 O O . ILE A 1 87 ? -24.421 3.476 37.836 1.00 77.06 87 ILE A O 1
ATOM 699 N N . ARG A 1 88 ? -24.277 1.693 36.484 1.00 74.69 88 ARG A N 1
ATOM 700 C CA . ARG A 1 88 ? -25.067 0.819 37.365 1.00 74.69 88 ARG A CA 1
ATOM 701 C C . ARG A 1 88 ? -24.411 0.620 38.731 1.00 74.69 88 ARG A C 1
ATOM 703 O O . ARG A 1 88 ? -25.118 0.611 39.732 1.00 74.69 88 ARG A O 1
ATOM 710 N N . ALA A 1 89 ? -23.086 0.501 38.785 1.00 71.12 89 ALA A N 1
ATOM 711 C CA . ALA A 1 89 ? -22.354 0.406 40.045 1.00 71.12 89 ALA A CA 1
ATOM 712 C C . ALA A 1 89 ? -22.469 1.701 40.868 1.00 71.12 89 ALA A C 1
ATOM 714 O O . ALA A 1 89 ? -22.764 1.643 42.061 1.00 71.12 89 ALA A O 1
ATOM 715 N N . THR A 1 90 ? -22.322 2.873 40.237 1.00 73.31 90 THR A N 1
ATOM 716 C CA . THR A 1 90 ? -22.479 4.165 40.927 1.00 73.31 90 THR A CA 1
ATOM 717 C C . THR A 1 90 ? -23.911 4.411 41.397 1.00 73.31 90 THR A C 1
ATOM 719 O O . THR A 1 90 ? -24.119 4.939 42.494 1.00 73.31 90 THR A O 1
ATOM 722 N N . ASP A 1 91 ? -24.903 3.998 40.605 1.00 76.50 91 ASP A N 1
ATOM 723 C CA . ASP A 1 91 ? -26.320 4.111 40.954 1.00 76.50 91 ASP A CA 1
ATOM 724 C C . ASP A 1 91 ? -26.660 3.200 42.141 1.00 76.50 91 ASP A C 1
ATOM 726 O O . ASP A 1 91 ? -27.326 3.640 43.080 1.00 76.50 91 ASP A O 1
ATOM 730 N N . ALA A 1 92 ? -26.139 1.967 42.154 1.00 73.75 92 ALA A N 1
ATOM 731 C CA . ALA A 1 92 ? -26.301 1.026 43.261 1.00 73.75 92 ALA A CA 1
ATOM 732 C C . ALA A 1 92 ? -25.660 1.540 44.562 1.00 73.75 92 ALA A C 1
ATOM 734 O O . ALA A 1 92 ? -26.302 1.526 45.615 1.00 73.75 92 ALA A O 1
ATOM 735 N N . GLU A 1 93 ? -24.427 2.054 44.498 1.00 73.81 93 GLU A N 1
ATOM 736 C CA . GLU A 1 93 ? -23.729 2.617 45.661 1.00 73.81 93 GLU A CA 1
ATOM 737 C C . GLU A 1 93 ? -24.479 3.832 46.232 1.00 73.81 93 GLU A C 1
ATOM 739 O O . GLU A 1 93 ? -24.688 3.949 47.446 1.00 73.81 93 GLU A O 1
ATOM 744 N N . THR A 1 94 ? -24.928 4.734 45.355 1.00 77.69 94 THR A N 1
ATOM 745 C CA . THR A 1 94 ? -25.692 5.922 45.750 1.00 77.69 94 THR A CA 1
ATOM 746 C C . THR A 1 94 ? -27.029 5.523 46.368 1.00 77.69 94 THR A C 1
ATOM 748 O O . THR A 1 94 ? -27.394 6.036 47.431 1.00 77.69 94 THR A O 1
ATOM 751 N N . PHE A 1 95 ? -27.733 4.567 45.755 1.00 78.25 95 PHE A N 1
ATOM 752 C CA . PHE A 1 95 ? -28.986 4.030 46.271 1.00 78.25 95 PHE A CA 1
ATOM 753 C C . PHE A 1 95 ? -28.809 3.428 47.668 1.00 78.25 95 PHE A C 1
ATOM 755 O O . PHE A 1 95 ? -29.583 3.760 48.569 1.00 78.25 95 PHE A O 1
ATOM 762 N N . GLN A 1 96 ? -27.772 2.619 47.895 1.00 77.81 96 GLN A N 1
ATOM 763 C CA . GLN A 1 96 ? -27.498 2.022 49.203 1.00 77.81 96 GLN A CA 1
ATOM 764 C C . GLN A 1 96 ? -27.213 3.092 50.267 1.00 77.81 96 GLN A C 1
ATOM 766 O O . GLN A 1 96 ? -27.836 3.085 51.331 1.00 77.81 96 GLN A O 1
ATOM 771 N N . ARG A 1 97 ? -26.329 4.059 49.976 1.00 77.94 97 ARG A N 1
ATOM 772 C CA . ARG A 1 97 ? -25.982 5.144 50.915 1.00 77.94 97 ARG A CA 1
ATOM 773 C C . ARG A 1 97 ? -27.197 5.990 51.299 1.00 77.94 97 ARG A C 1
ATOM 775 O O . ARG A 1 97 ? -27.393 6.274 52.481 1.00 77.94 97 ARG A O 1
ATOM 782 N N . VAL A 1 98 ? -28.011 6.386 50.318 1.00 80.31 98 VAL A N 1
ATOM 783 C CA . VAL A 1 98 ? -29.227 7.182 50.549 1.00 80.31 98 VAL A CA 1
ATOM 784 C C . VAL A 1 98 ? -30.253 6.371 51.338 1.00 80.31 98 VAL A C 1
ATOM 786 O O . VAL A 1 98 ? -30.797 6.871 52.317 1.00 80.31 98 VAL A O 1
ATOM 789 N N . THR A 1 99 ? -30.458 5.100 50.987 1.00 82.06 99 THR A N 1
ATOM 790 C CA . THR A 1 99 ? -31.419 4.228 51.677 1.00 82.06 99 THR A CA 1
ATOM 791 C C . THR A 1 99 ? -31.035 4.013 53.142 1.00 82.06 99 THR A C 1
ATOM 793 O O . THR A 1 99 ? -31.888 4.150 54.015 1.00 82.06 99 THR A O 1
ATOM 796 N N . CYS A 1 100 ? -29.754 3.770 53.450 1.00 80.44 100 CYS A N 1
ATOM 797 C CA . CYS A 1 100 ? -29.281 3.655 54.835 1.00 80.44 100 CYS A CA 1
ATOM 798 C C . CYS A 1 100 ? -29.440 4.965 55.623 1.00 80.44 100 CYS A C 1
ATOM 800 O O . CYS A 1 100 ? -29.823 4.941 56.794 1.00 80.44 100 CYS A O 1
ATOM 802 N N . LYS A 1 101 ? -29.161 6.113 54.991 1.00 84.50 101 LYS A N 1
ATOM 803 C CA . LYS A 1 101 ? -29.302 7.435 55.617 1.00 84.50 101 LYS A CA 1
ATOM 804 C C . LYS A 1 101 ? -30.764 7.767 55.927 1.00 84.50 101 LYS A C 1
ATOM 806 O O . LYS A 1 101 ? -31.062 8.223 57.030 1.00 84.50 101 LYS A O 1
ATOM 811 N N . ASP A 1 102 ? -31.659 7.517 54.980 1.00 83.75 102 ASP A N 1
ATOM 812 C CA . ASP A 1 102 ? -33.087 7.801 55.119 1.00 83.75 102 ASP A CA 1
ATOM 813 C C . ASP A 1 102 ? -33.750 6.852 56.124 1.00 83.75 102 ASP A C 1
ATOM 815 O O . ASP A 1 102 ? -34.522 7.298 56.973 1.00 83.75 102 ASP A O 1
ATOM 819 N N . LEU A 1 103 ? -33.375 5.567 56.121 1.00 82.12 103 LEU A N 1
ATOM 820 C CA . LEU A 1 103 ? -33.825 4.605 57.128 1.00 82.12 103 LEU A CA 1
ATOM 821 C C . LEU A 1 103 ? -33.403 5.042 58.539 1.00 82.12 103 LEU A C 1
ATOM 823 O O . LEU A 1 103 ? -34.206 5.019 59.470 1.00 82.12 103 LEU A O 1
ATOM 827 N N . TYR A 1 104 ? -32.159 5.501 58.700 1.00 82.12 104 TYR A N 1
ATOM 828 C CA . TYR A 1 104 ? -31.671 6.029 59.974 1.00 82.12 104 TYR A CA 1
ATOM 829 C C . TYR A 1 104 ? -32.439 7.279 60.427 1.00 82.12 104 TYR A C 1
ATOM 831 O O . TYR A 1 104 ? -32.718 7.436 61.617 1.00 82.12 104 TYR A O 1
ATOM 839 N N . ALA A 1 105 ? -32.812 8.158 59.492 1.00 82.50 105 ALA A N 1
ATOM 840 C CA . ALA A 1 105 ? -33.630 9.328 59.787 1.00 82.50 105 ALA A CA 1
ATOM 841 C C . ALA A 1 105 ? -35.037 8.933 60.270 1.00 82.50 105 ALA A C 1
ATOM 843 O O . ALA A 1 105 ? -35.504 9.492 61.260 1.00 82.50 105 ALA A O 1
ATOM 844 N N . ILE A 1 106 ? -35.670 7.937 59.637 1.00 81.69 106 ILE A N 1
ATOM 845 C CA . ILE A 1 106 ? -36.984 7.399 60.037 1.00 81.69 106 ILE A CA 1
ATOM 846 C C . ILE A 1 106 ? -36.914 6.776 61.437 1.00 81.69 106 ILE A C 1
ATOM 848 O O . ILE A 1 106 ? -37.756 7.065 62.285 1.00 81.69 106 ILE A O 1
ATOM 852 N N . LEU A 1 107 ? -35.875 5.983 61.719 1.00 79.00 107 LEU A N 1
ATOM 853 C CA . LEU A 1 107 ? -35.685 5.332 63.023 1.00 79.00 107 LEU A CA 1
ATOM 854 C C . LEU A 1 107 ? -35.429 6.323 64.173 1.00 79.00 107 LEU A C 1
ATOM 856 O O . LEU A 1 107 ? -35.665 5.988 65.336 1.00 79.00 107 LEU A O 1
ATOM 860 N N . LYS A 1 108 ? -34.959 7.538 63.869 1.00 83.62 108 LYS A N 1
ATOM 861 C CA . LYS A 1 108 ? -34.722 8.606 64.852 1.00 83.62 108 LYS A CA 1
ATOM 862 C C . LYS A 1 108 ? -35.946 9.465 65.168 1.00 83.62 108 LYS A C 1
ATOM 864 O O . LYS A 1 108 ? -35.876 10.257 66.109 1.00 83.62 108 LYS A O 1
ATOM 869 N N . GLN A 1 109 ? -37.039 9.351 64.416 1.00 82.50 109 GLN A N 1
ATOM 870 C CA . GLN A 1 109 ? -38.236 10.148 64.679 1.00 82.50 109 GLN A CA 1
ATOM 871 C C . GLN A 1 109 ? -38.961 9.675 65.957 1.00 82.50 109 GLN A C 1
ATOM 873 O O . GLN A 1 109 ? -38.982 8.477 66.247 1.00 82.50 109 GLN A O 1
ATOM 878 N N . PRO A 1 110 ? -39.571 10.596 66.728 1.00 73.88 110 PRO A N 1
ATOM 879 C CA . PRO A 1 110 ? -40.318 10.252 67.940 1.00 73.88 110 PRO A CA 1
ATOM 880 C C . PRO A 1 110 ? -41.582 9.423 67.642 1.00 73.88 110 PRO A C 1
ATOM 882 O O . PRO A 1 110 ? -41.894 8.512 68.405 1.00 73.88 110 PRO A O 1
ATOM 885 N N . ASP A 1 111 ? -42.229 9.642 66.489 1.00 71.81 111 ASP A N 1
ATOM 886 C CA . ASP A 1 111 ? -43.427 8.915 66.018 1.00 71.81 111 ASP A CA 1
ATOM 887 C C . ASP A 1 111 ? -43.080 7.668 65.191 1.00 71.81 111 ASP A C 1
ATOM 889 O O . ASP A 1 111 ? -43.610 7.434 64.092 1.00 71.81 111 ASP A O 1
ATOM 893 N N . ARG A 1 112 ? -42.128 6.891 65.705 1.00 67.19 112 ARG A N 1
ATOM 894 C CA . ARG A 1 112 ? -41.675 5.629 65.120 1.00 67.19 112 ARG A CA 1
ATOM 895 C C . ARG A 1 112 ? -42.809 4.602 65.143 1.00 67.19 112 ARG A C 1
ATOM 897 O O . ARG A 1 112 ? -43.205 4.126 66.203 1.00 67.19 112 ARG A O 1
ATOM 904 N N . SER A 1 113 ? -43.315 4.241 63.968 1.00 80.00 113 SER A N 1
ATOM 905 C CA . SER A 1 113 ? -44.220 3.104 63.799 1.00 80.00 113 SER A CA 1
ATOM 906 C C . SER A 1 113 ? -43.572 2.063 62.900 1.00 80.00 113 SER A C 1
ATOM 908 O O . SER A 1 113 ? -42.845 2.395 61.961 1.00 80.00 113 SER A O 1
ATOM 910 N N . PHE A 1 114 ? -43.835 0.794 63.204 1.00 78.44 114 PHE A N 1
ATOM 911 C CA . PHE A 1 114 ? -43.363 -0.322 62.392 1.00 78.44 114 PHE A CA 1
ATOM 912 C C . PHE A 1 114 ? -43.877 -0.202 60.947 1.00 78.44 114 PHE A C 1
ATOM 914 O O . PHE A 1 114 ? -43.106 -0.371 60.008 1.00 78.44 114 PHE A O 1
ATOM 921 N N . ASP A 1 115 ? -45.122 0.248 60.772 1.00 83.56 115 ASP A N 1
ATOM 922 C CA . ASP A 1 115 ? -45.758 0.436 59.463 1.00 83.56 115 ASP A CA 1
ATOM 923 C C . ASP A 1 115 ? -45.025 1.445 58.566 1.00 83.56 115 ASP A C 1
ATOM 925 O O . ASP A 1 115 ? -44.905 1.231 57.363 1.00 83.56 115 ASP A O 1
ATOM 929 N N . LYS A 1 116 ? -44.468 2.527 59.135 1.00 79.06 116 LYS A N 1
ATOM 930 C CA . LYS A 1 116 ? -43.674 3.506 58.367 1.00 79.06 116 LYS A CA 1
ATOM 931 C C . LYS A 1 116 ? -42.351 2.916 57.884 1.00 79.06 116 LYS A C 1
ATOM 933 O O . LYS A 1 116 ? -41.884 3.271 56.805 1.00 79.06 116 LYS A O 1
ATOM 938 N N . VAL A 1 117 ? -41.743 2.034 58.678 1.00 82.06 117 VAL A N 1
ATOM 939 C CA . VAL A 1 117 ? -40.506 1.339 58.298 1.00 82.06 117 VAL A CA 1
ATOM 940 C C . VAL A 1 117 ? -40.798 0.316 57.203 1.00 82.06 117 VAL A C 1
ATOM 942 O O . VAL A 1 117 ? -40.075 0.289 56.212 1.00 82.06 117 VAL A O 1
ATOM 945 N N . VAL A 1 118 ? -41.875 -0.465 57.337 1.00 82.44 118 VAL A N 1
ATOM 946 C CA . VAL A 1 118 ? -42.301 -1.448 56.327 1.00 82.44 118 VAL A CA 1
ATOM 947 C C . VAL A 1 118 ? -42.633 -0.761 55.002 1.00 82.44 118 VAL A C 1
ATOM 949 O O . VAL A 1 118 ? -42.028 -1.101 53.990 1.00 82.44 118 VAL A O 1
ATOM 952 N N . ALA A 1 119 ? -43.474 0.277 55.012 1.00 84.56 119 ALA A N 1
ATOM 953 C CA . ALA A 1 119 ? -43.833 1.016 53.800 1.00 84.56 119 ALA A CA 1
ATOM 954 C C . ALA A 1 119 ? -42.617 1.675 53.122 1.00 84.56 119 ALA A C 1
ATOM 956 O O . ALA A 1 119 ? -42.524 1.717 51.896 1.00 84.56 119 ALA A O 1
ATOM 957 N N . PHE A 1 120 ? -41.651 2.175 53.905 1.00 84.50 120 PHE A N 1
ATOM 958 C CA . PHE A 1 120 ? -40.399 2.699 53.359 1.00 84.50 120 PHE A CA 1
ATOM 959 C C . PHE A 1 120 ? -39.554 1.600 52.705 1.00 84.50 120 PHE A C 1
ATOM 961 O O . PHE A 1 120 ? -39.015 1.815 51.622 1.00 84.50 120 PHE A O 1
ATOM 968 N N . VAL A 1 121 ? -39.431 0.433 53.342 1.00 83.06 121 VAL A N 1
ATOM 969 C CA . VAL A 1 121 ? -38.682 -0.703 52.791 1.00 83.06 121 VAL A CA 1
ATOM 970 C C . VAL A 1 121 ? -39.343 -1.220 51.513 1.00 83.06 121 VAL A C 1
ATOM 972 O O . VAL A 1 121 ? -38.636 -1.431 50.534 1.00 83.06 121 VAL A O 1
ATOM 975 N N . GLU A 1 122 ? -40.669 -1.343 51.471 1.00 83.31 122 GLU A N 1
ATOM 976 C CA . GLU A 1 122 ? -41.423 -1.752 50.276 1.00 83.31 122 GLU A CA 1
ATOM 977 C C . GLU A 1 122 ? -41.248 -0.757 49.121 1.00 83.31 122 GLU A C 1
ATOM 979 O O . GLU A 1 122 ? -40.854 -1.152 48.025 1.00 83.31 122 GLU A O 1
ATOM 984 N N . ALA A 1 123 ? -41.409 0.547 49.378 1.00 82.69 123 ALA A N 1
ATOM 985 C CA . ALA A 1 123 ? -41.175 1.585 48.371 1.00 82.69 123 ALA A CA 1
ATOM 986 C C . ALA A 1 123 ? -39.719 1.599 47.869 1.00 82.69 123 ALA A C 1
ATOM 988 O O . ALA A 1 123 ? -39.446 1.888 46.701 1.00 82.69 123 ALA A O 1
ATOM 989 N N . ARG A 1 124 ? -38.760 1.277 48.746 1.00 80.88 124 ARG A N 1
ATOM 990 C CA . ARG A 1 124 ? -37.347 1.142 48.378 1.00 80.88 124 ARG A CA 1
ATOM 991 C C . ARG A 1 124 ? -37.077 -0.132 47.582 1.00 80.88 124 ARG A C 1
ATOM 993 O O . ARG A 1 124 ? -36.285 -0.056 46.649 1.00 80.88 124 ARG A O 1
ATOM 1000 N N . MET A 1 125 ? -37.734 -1.250 47.883 1.00 74.88 125 MET A N 1
ATOM 1001 C CA . MET A 1 125 ? -37.637 -2.471 47.078 1.00 74.88 125 MET A CA 1
ATOM 1002 C C . MET A 1 125 ? -38.221 -2.269 45.677 1.00 74.88 125 MET A C 1
ATOM 1004 O O . MET A 1 125 ? -37.547 -2.584 44.704 1.00 74.88 125 MET A O 1
ATOM 1008 N N . GLU A 1 126 ? -39.386 -1.627 45.542 1.00 80.88 126 GLU A N 1
ATOM 1009 C CA . GLU A 1 126 ? -39.953 -1.303 44.223 1.00 80.88 126 GLU A CA 1
ATOM 1010 C C . GLU A 1 126 ? -39.035 -0.393 43.391 1.00 80.88 126 GLU A C 1
ATOM 1012 O O . GLU A 1 126 ? -38.955 -0.511 42.166 1.00 80.88 126 GLU A O 1
ATOM 1017 N N . PHE A 1 127 ? -38.335 0.542 44.039 1.00 76.00 127 PHE A N 1
ATOM 1018 C CA . PHE A 1 127 ? -37.366 1.401 43.360 1.00 76.00 127 PHE A CA 1
ATOM 1019 C C . PHE A 1 127 ? -36.086 0.642 42.977 1.00 76.00 127 PHE A C 1
ATOM 1021 O O . PHE A 1 127 ? -35.546 0.874 41.894 1.00 76.00 127 PHE A O 1
ATOM 1028 N N . ALA A 1 128 ? -35.622 -0.283 43.823 1.00 72.94 128 ALA A N 1
ATOM 1029 C CA . ALA A 1 128 ? -34.505 -1.178 43.523 1.00 72.94 128 ALA A CA 1
ATOM 1030 C C . ALA A 1 128 ? -34.819 -2.079 42.315 1.00 72.94 128 ALA A C 1
ATOM 1032 O O . ALA A 1 128 ? -34.003 -2.171 41.398 1.00 72.94 128 ALA A O 1
ATOM 1033 N N . ASP A 1 129 ? -36.036 -2.621 42.232 1.00 74.69 129 ASP A N 1
ATOM 1034 C CA . ASP A 1 129 ? -36.489 -3.432 41.096 1.00 74.69 129 ASP A CA 1
ATOM 1035 C C . ASP A 1 129 ? -36.500 -2.638 39.780 1.00 74.69 129 ASP A C 1
ATOM 1037 O O . ASP A 1 129 ? -36.062 -3.135 38.741 1.00 74.69 129 ASP A O 1
ATOM 1041 N N . ARG A 1 130 ? -36.915 -1.362 39.807 1.00 73.50 130 ARG A N 1
ATOM 1042 C CA . ARG A 1 130 ? -36.863 -0.473 38.626 1.00 73.50 130 ARG A CA 1
ATOM 1043 C C . ARG A 1 130 ? -35.438 -0.150 38.177 1.00 73.50 130 ARG A C 1
ATOM 1045 O O . ARG A 1 130 ? -35.216 0.082 36.990 1.00 73.50 130 ARG A O 1
ATOM 1052 N N . LEU A 1 131 ? -34.485 -0.137 39.107 1.00 69.06 131 LEU A N 1
ATOM 1053 C CA . LEU A 1 131 ? -33.054 -0.017 38.821 1.00 69.06 131 LEU A CA 1
ATOM 1054 C C . LEU A 1 131 ? -32.423 -1.347 38.366 1.00 69.06 131 LEU A C 1
ATOM 1056 O O . LEU A 1 131 ? -31.253 -1.367 37.981 1.00 69.06 131 LEU A O 1
ATOM 1060 N N . GLY A 1 132 ? -33.179 -2.452 38.381 1.00 66.31 132 GLY A N 1
ATOM 1061 C CA . GLY A 1 132 ? -32.670 -3.793 38.092 1.00 66.31 132 GLY A CA 1
ATOM 1062 C C . GLY A 1 132 ? -31.761 -4.346 39.195 1.00 66.31 132 GLY A C 1
ATOM 1063 O O . GLY A 1 132 ? -30.893 -5.169 38.912 1.00 66.31 132 GLY A O 1
ATOM 1064 N N . LEU A 1 133 ? -31.924 -3.866 40.431 1.00 66.19 133 LEU A N 1
ATOM 1065 C CA . LEU A 1 133 ? -31.230 -4.328 41.630 1.00 66.19 133 LEU A CA 1
ATOM 1066 C C . LEU A 1 133 ? -32.142 -5.338 42.348 1.00 66.19 133 LEU A C 1
ATOM 1068 O O . LEU A 1 133 ? -32.910 -4.958 43.226 1.00 66.19 133 LEU A O 1
ATOM 1072 N N . THR A 1 134 ? -32.103 -6.611 41.949 1.00 58.72 134 THR A N 1
ATOM 1073 C CA . THR A 1 134 ? -32.958 -7.660 42.531 1.00 58.72 134 THR A CA 1
ATOM 1074 C C . THR A 1 134 ? -32.621 -7.918 44.013 1.00 58.72 134 THR A C 1
ATOM 1076 O O . THR A 1 134 ? -31.453 -8.135 44.348 1.00 58.72 134 THR A O 1
ATOM 1079 N N . PRO A 1 135 ? -33.609 -7.934 44.932 1.00 45.97 135 PRO A N 1
ATOM 1080 C CA . PRO A 1 135 ? -33.379 -8.241 46.341 1.00 45.97 135 PRO A CA 1
ATOM 1081 C C . PRO A 1 135 ? -33.260 -9.760 46.556 1.00 45.97 135 PRO A C 1
ATOM 1083 O O . PRO A 1 135 ? -34.225 -10.502 46.406 1.00 45.97 135 PRO A O 1
ATOM 1086 N N . GLY A 1 136 ? -32.066 -10.233 46.928 1.00 50.69 136 GLY A N 1
ATOM 1087 C CA . GLY A 1 136 ? -31.809 -11.636 47.301 1.00 50.69 136 GLY A CA 1
ATOM 1088 C C . GLY A 1 136 ? -30.959 -12.427 46.303 1.00 50.69 136 GLY A C 1
ATOM 1089 O O . GLY A 1 136 ? -30.324 -13.407 46.688 1.00 50.69 136 GLY A O 1
ATOM 1090 N N . GLU A 1 137 ? -30.826 -11.953 45.067 1.00 49.00 137 GLU A N 1
ATOM 1091 C CA . GLU A 1 137 ? -29.605 -12.206 44.308 1.00 49.00 137 GLU A CA 1
ATOM 1092 C C . GLU A 1 137 ? -28.546 -11.257 44.864 1.00 49.00 137 GLU A C 1
ATOM 1094 O O . GLU A 1 137 ? -28.809 -10.071 45.056 1.00 49.00 137 GLU A O 1
ATOM 1099 N N . GLN A 1 138 ? -27.353 -11.762 45.186 1.00 45.94 138 GLN A N 1
ATOM 1100 C CA . GLN A 1 138 ? -26.196 -10.896 45.410 1.00 45.94 138 GLN A CA 1
ATOM 1101 C C . GLN A 1 138 ? -26.182 -9.837 44.310 1.00 45.94 138 GLN A C 1
ATOM 1103 O O . GLN A 1 138 ? -26.053 -10.239 43.152 1.00 45.94 138 GLN A O 1
ATOM 1108 N N . LEU A 1 139 ? -26.359 -8.556 44.693 1.00 47.19 139 LEU A N 1
ATOM 1109 C CA . LEU A 1 139 ? -26.003 -7.342 43.945 1.00 47.19 139 LEU A CA 1
ATOM 1110 C C . LEU A 1 139 ? -25.429 -7.726 42.591 1.00 47.19 139 LEU A C 1
ATOM 1112 O O . LEU A 1 139 ? -24.230 -7.998 42.568 1.00 47.19 139 LEU A O 1
ATOM 1116 N N . VAL A 1 140 ? -26.301 -7.897 41.575 1.00 45.44 140 VAL A N 1
ATOM 1117 C CA . VAL A 1 140 ? -25.996 -8.296 40.186 1.00 45.44 140 VAL A CA 1
ATOM 1118 C C . VAL A 1 140 ? -24.512 -8.555 40.052 1.00 45.44 140 VAL A C 1
ATOM 1120 O O . VAL A 1 140 ? -23.846 -7.557 39.784 1.00 45.44 140 VAL A O 1
ATOM 1123 N N . LYS A 1 141 ? -24.030 -9.776 40.411 1.00 50.28 141 LYS A N 1
ATOM 1124 C CA . LYS A 1 141 ? -22.600 -10.087 40.667 1.00 50.28 141 LYS A CA 1
ATOM 1125 C C . LYS A 1 141 ? -21.761 -8.969 40.087 1.00 50.28 141 LYS A C 1
ATOM 1127 O O . LYS A 1 141 ? -21.668 -8.968 38.850 1.00 50.28 141 LYS A O 1
ATOM 1132 N N . GLU A 1 142 ? -21.326 -7.993 40.913 1.00 49.47 142 GLU A N 1
ATOM 1133 C CA . GLU A 1 142 ? -20.434 -6.907 40.465 1.00 49.47 142 GLU A CA 1
ATOM 1134 C C . GLU A 1 142 ? -19.566 -7.545 39.408 1.00 49.47 142 GLU A C 1
ATOM 1136 O O . GLU A 1 142 ? -18.979 -8.566 39.782 1.00 49.47 142 GLU A O 1
ATOM 1141 N N . PRO A 1 143 ? -19.649 -7.139 38.119 1.00 51.34 143 PRO A N 1
ATOM 1142 C CA . PRO A 1 143 ? -19.177 -7.974 37.022 1.00 51.34 143 PRO A CA 1
ATOM 1143 C C . PRO A 1 143 ? -17.832 -8.485 37.465 1.00 51.34 143 PRO A C 1
ATOM 1145 O O . PRO A 1 143 ? -16.973 -7.627 37.671 1.00 51.34 143 PRO A O 1
ATOM 1148 N N . ASP A 1 144 ? -17.761 -9.807 37.755 1.00 65.00 144 ASP A N 1
ATOM 1149 C CA . ASP A 1 144 ? -16.780 -10.415 38.676 1.00 65.00 144 ASP A CA 1
ATOM 1150 C C . ASP A 1 144 ? -15.502 -9.607 38.552 1.00 65.00 144 ASP A C 1
ATOM 1152 O O . ASP A 1 144 ? -15.088 -9.409 37.414 1.00 65.00 144 ASP A O 1
ATOM 1156 N N . GLU A 1 145 ? -14.890 -9.081 39.610 1.00 68.31 145 GLU A N 1
ATOM 1157 C CA . GLU A 1 145 ? -13.737 -8.172 39.459 1.00 68.31 145 GLU A CA 1
ATOM 1158 C C . GLU A 1 145 ? -12.695 -8.745 38.464 1.00 68.31 145 GLU A C 1
ATOM 1160 O O . GLU A 1 145 ? -12.115 -8.041 37.640 1.00 68.31 145 GLU A O 1
ATOM 1165 N N . ARG A 1 146 ? -12.616 -10.084 38.422 1.00 69.12 146 ARG A N 1
ATOM 1166 C CA . ARG A 1 146 ? -11.983 -10.920 37.389 1.00 69.12 146 ARG A CA 1
ATOM 1167 C C . ARG A 1 146 ? -12.459 -10.678 35.946 1.00 69.12 146 ARG A C 1
ATOM 1169 O O . ARG A 1 146 ? -11.619 -10.470 35.086 1.00 69.12 146 ARG A O 1
ATOM 1176 N N . SER A 1 147 ? -13.755 -10.693 35.659 1.00 68.94 147 SER A N 1
ATOM 1177 C CA . SER A 1 147 ? -14.364 -10.326 34.373 1.00 68.94 147 SER A CA 1
ATOM 1178 C C . SER A 1 147 ? -14.137 -8.860 33.968 1.00 68.94 147 SER A C 1
ATOM 1180 O O . SER A 1 147 ? -13.864 -8.607 32.796 1.00 68.94 147 SER A O 1
ATOM 1182 N N . LEU A 1 148 ? -14.149 -7.888 34.893 1.00 71.00 148 LEU A N 1
ATOM 1183 C CA . LEU A 1 148 ? -13.755 -6.503 34.578 1.00 71.00 148 LEU A CA 1
ATOM 1184 C C . LEU A 1 148 ? -12.257 -6.400 34.268 1.00 71.00 148 LEU A C 1
ATOM 1186 O O . LEU A 1 148 ? -11.868 -5.719 33.316 1.00 71.00 148 LEU A O 1
ATOM 1190 N N . ILE A 1 149 ? -11.415 -7.097 35.035 1.00 78.25 149 ILE A N 1
ATOM 1191 C CA . ILE A 1 149 ? -9.979 -7.241 34.764 1.00 78.25 149 ILE A CA 1
ATOM 1192 C C . ILE A 1 149 ? -9.761 -7.908 33.402 1.00 78.25 149 ILE A C 1
ATOM 1194 O O . ILE A 1 149 ? -8.903 -7.472 32.638 1.00 78.25 149 ILE A O 1
ATOM 1198 N N . GLU A 1 150 ? -10.553 -8.917 33.053 1.00 79.00 150 GLU A N 1
ATOM 1199 C CA . GLU A 1 150 ? -10.453 -9.638 31.786 1.00 79.00 150 GLU A CA 1
ATOM 1200 C C . GLU A 1 150 ? -10.922 -8.786 30.601 1.00 79.00 150 GLU A C 1
ATOM 1202 O O . GLU A 1 150 ? -10.246 -8.759 29.575 1.00 79.00 150 GLU A O 1
ATOM 1207 N N . ILE A 1 151 ? -11.981 -7.984 30.755 1.00 74.25 151 ILE A N 1
ATOM 1208 C CA . ILE A 1 151 ? -12.405 -6.994 29.751 1.00 74.25 151 ILE A CA 1
ATOM 1209 C C . ILE A 1 151 ? -11.344 -5.896 29.581 1.00 74.25 151 ILE A C 1
ATOM 1211 O O . ILE A 1 151 ? -11.038 -5.510 28.451 1.00 74.25 151 ILE A O 1
ATOM 1215 N N . ARG A 1 152 ? -10.731 -5.407 30.671 1.00 76.69 152 ARG A N 1
ATOM 1216 C CA . ARG A 1 152 ? -9.609 -4.449 30.606 1.00 76.69 152 ARG A CA 1
ATOM 1217 C C . ARG A 1 152 ? -8.395 -5.066 29.917 1.00 76.69 152 ARG A C 1
ATOM 1219 O O . ARG A 1 152 ? -7.813 -4.434 29.044 1.00 76.69 152 ARG A O 1
ATOM 1226 N N . ARG A 1 153 ? -8.074 -6.324 30.221 1.00 85.06 153 ARG A N 1
ATOM 1227 C CA . ARG A 1 153 ? -7.006 -7.080 29.559 1.00 85.06 153 ARG A CA 1
ATOM 1228 C C . ARG A 1 153 ? -7.290 -7.265 28.069 1.00 85.06 153 ARG A C 1
ATOM 1230 O O . ARG A 1 153 ? -6.391 -7.050 27.265 1.00 85.06 153 ARG A O 1
ATOM 1237 N N . GLN A 1 154 ? -8.521 -7.607 27.688 1.00 76.75 154 GLN A N 1
ATOM 1238 C CA . GLN A 1 154 ? -8.938 -7.703 26.285 1.00 76.75 154 GLN A CA 1
ATOM 1239 C C . GLN A 1 154 ? -8.837 -6.347 25.583 1.00 76.75 154 GLN A C 1
ATOM 1241 O O . GLN A 1 154 ? -8.322 -6.272 24.471 1.00 76.75 154 GLN A O 1
ATOM 1246 N N . ARG A 1 155 ? -9.256 -5.257 26.235 1.00 78.62 155 ARG A N 1
ATOM 1247 C CA . ARG A 1 155 ? -9.086 -3.892 25.721 1.00 78.62 155 ARG A CA 1
ATOM 1248 C C . ARG A 1 155 ? -7.611 -3.560 25.505 1.00 78.62 155 ARG A C 1
ATOM 1250 O O . ARG A 1 155 ? -7.274 -3.055 24.442 1.00 78.62 155 ARG A O 1
ATOM 1257 N N . ASP A 1 156 ? -6.744 -3.848 26.470 1.00 82.25 156 ASP A N 1
ATOM 1258 C CA . ASP A 1 156 ? -5.317 -3.521 26.388 1.00 82.25 156 ASP A CA 1
ATOM 1259 C C . ASP A 1 156 ? -4.605 -4.373 25.327 1.00 82.25 156 ASP A C 1
ATOM 1261 O O . ASP A 1 156 ? -3.777 -3.864 24.571 1.00 82.25 156 ASP A O 1
ATOM 1265 N N . GLN A 1 157 ? -4.990 -5.646 25.188 1.00 80.19 157 GLN A N 1
ATOM 1266 C CA . GLN A 1 157 ? -4.541 -6.516 24.097 1.00 80.19 157 GLN A CA 1
ATOM 1267 C C . GLN A 1 157 ? -4.977 -5.982 22.729 1.00 80.19 157 GLN A C 1
ATOM 1269 O O . GLN A 1 157 ? -4.169 -5.935 21.802 1.00 80.19 157 GLN A O 1
ATOM 1274 N N . LEU A 1 158 ? -6.232 -5.544 22.599 1.00 77.12 158 LEU A N 1
ATOM 1275 C CA . LEU A 1 158 ? -6.751 -4.948 21.369 1.00 77.12 158 LEU A CA 1
ATOM 1276 C C . LEU A 1 158 ? -6.077 -3.611 21.049 1.00 77.12 158 LEU A C 1
ATOM 1278 O O . LEU A 1 158 ? -5.734 -3.369 19.895 1.00 77.12 158 LEU A O 1
ATOM 1282 N N . GLN A 1 159 ? -5.842 -2.773 22.058 1.00 81.94 159 GLN A N 1
ATOM 1283 C CA . GLN A 1 159 ? -5.151 -1.496 21.914 1.00 81.94 159 GLN A CA 1
ATOM 1284 C C . GLN A 1 159 ? -3.701 -1.711 21.461 1.00 81.94 159 GLN A C 1
ATOM 1286 O O . GLN A 1 159 ? -3.262 -1.096 20.493 1.00 81.94 159 GLN A O 1
ATOM 1291 N N . SER A 1 160 ? -2.991 -2.659 22.079 1.00 83.50 160 SER A N 1
ATOM 1292 C CA . SER A 1 160 ? -1.631 -3.032 21.679 1.00 83.50 160 SER A CA 1
ATOM 1293 C C . SER A 1 160 ? -1.577 -3.589 20.251 1.00 83.50 160 SER A C 1
ATOM 1295 O O . SER A 1 160 ? -0.713 -3.190 19.468 1.00 83.50 160 SER A O 1
ATOM 1297 N N . ALA A 1 161 ? -2.522 -4.458 19.870 1.00 76.50 161 ALA A N 1
ATOM 1298 C CA . ALA A 1 161 ? -2.620 -4.980 18.507 1.00 76.50 161 ALA A CA 1
ATOM 1299 C C . ALA A 1 161 ? -2.898 -3.868 17.482 1.00 76.50 161 ALA A C 1
ATOM 1301 O O . ALA A 1 161 ? -2.315 -3.861 16.397 1.00 76.50 161 ALA A O 1
ATOM 1302 N N . LEU A 1 162 ? -3.746 -2.902 17.837 1.00 75.75 162 LEU A N 1
ATOM 1303 C CA . LEU A 1 162 ? -4.088 -1.760 16.997 1.00 75.75 162 LEU A CA 1
ATOM 1304 C C . LEU A 1 162 ? -2.904 -0.801 16.818 1.00 75.75 162 LEU A C 1
ATOM 1306 O O . LEU A 1 162 ? -2.624 -0.377 15.697 1.00 75.75 162 LEU A O 1
ATOM 1310 N N . ASP A 1 163 ? -2.176 -0.496 17.890 1.00 83.06 163 ASP A N 1
ATOM 1311 C CA . ASP A 1 163 ? -0.996 0.371 17.835 1.00 83.06 163 ASP A CA 1
ATOM 1312 C C . ASP A 1 163 ? 0.153 -0.299 17.067 1.00 83.06 163 ASP A C 1
ATOM 1314 O O . ASP A 1 163 ? 0.797 0.341 16.227 1.00 83.06 163 ASP A O 1
ATOM 1318 N N . LYS A 1 164 ? 0.340 -1.615 17.244 1.00 83.81 164 LYS A N 1
ATOM 1319 C CA . LYS A 1 164 ? 1.256 -2.411 16.419 1.00 83.81 164 LYS A CA 1
ATOM 1320 C C . LYS A 1 164 ? 0.858 -2.365 14.942 1.00 83.81 164 LYS A C 1
ATOM 1322 O O . LYS A 1 164 ? 1.702 -2.024 14.115 1.00 83.81 164 LYS A O 1
ATOM 1327 N N . GLY A 1 165 ? -0.414 -2.598 14.612 1.00 78.31 165 GLY A N 1
ATOM 1328 C CA . GLY A 1 165 ? -0.909 -2.539 13.234 1.00 78.31 165 GLY A CA 1
ATOM 1329 C C . GLY A 1 165 ? -0.724 -1.162 12.585 1.00 78.31 165 GLY A C 1
ATOM 1330 O O . GLY A 1 165 ? -0.251 -1.071 11.454 1.00 78.31 165 GLY A O 1
ATOM 1331 N N . LYS A 1 166 ? -0.990 -0.072 13.317 1.00 79.38 166 LYS A N 1
ATOM 1332 C CA . LYS A 1 166 ? -0.714 1.303 12.855 1.00 79.38 166 LYS A CA 1
ATOM 1333 C C . LYS A 1 166 ? 0.771 1.531 12.579 1.00 79.38 166 LYS A C 1
ATOM 1335 O O . LYS A 1 166 ? 1.128 2.134 11.567 1.00 79.38 166 LYS A O 1
ATOM 1340 N N . SER A 1 167 ? 1.639 1.054 13.472 1.00 79.88 167 SER A N 1
ATOM 1341 C CA . SER A 1 167 ? 3.090 1.187 13.315 1.00 79.88 167 SER A CA 1
ATOM 1342 C C . SER A 1 167 ? 3.614 0.407 12.099 1.00 79.88 167 SER A C 1
ATOM 1344 O O . SER A 1 167 ? 4.440 0.922 11.343 1.00 79.88 167 SER A O 1
ATOM 1346 N N . GLU A 1 168 ? 3.087 -0.797 11.858 1.00 80.19 168 GLU A N 1
ATOM 1347 C CA . GLU A 1 168 ? 3.441 -1.638 10.712 1.00 80.19 168 GLU A CA 1
ATOM 1348 C C . GLU A 1 168 ? 2.938 -1.038 9.396 1.00 80.19 168 GLU A C 1
ATOM 1350 O O . GLU A 1 168 ? 3.699 -0.977 8.429 1.00 80.19 168 GLU A O 1
ATOM 1355 N N . ALA A 1 169 ? 1.711 -0.507 9.375 1.00 75.19 169 ALA A N 1
ATOM 1356 C CA . ALA A 1 169 ? 1.162 0.215 8.231 1.00 75.19 169 ALA A CA 1
ATOM 1357 C C . ALA A 1 169 ? 2.031 1.427 7.862 1.00 75.19 169 ALA A C 1
ATOM 1359 O O . ALA A 1 169 ? 2.448 1.548 6.712 1.00 75.19 169 ALA A O 1
ATOM 1360 N N . LYS A 1 170 ? 2.408 2.257 8.846 1.00 79.75 170 LYS A N 1
ATOM 1361 C CA . LYS A 1 170 ? 3.281 3.423 8.631 1.00 79.75 170 LYS A CA 1
ATOM 1362 C C . LYS A 1 170 ? 4.665 3.024 8.107 1.00 79.75 170 LYS A C 1
ATOM 1364 O O . LYS A 1 170 ? 5.201 3.663 7.204 1.00 79.75 170 LYS A O 1
ATOM 1369 N N . ARG A 1 171 ? 5.251 1.945 8.642 1.00 82.31 171 ARG A N 1
ATOM 1370 C CA . ARG A 1 171 ? 6.549 1.428 8.180 1.00 82.31 171 ARG A CA 1
ATOM 1371 C C . ARG A 1 171 ? 6.473 0.901 6.746 1.00 82.31 171 ARG A C 1
ATOM 1373 O O . ARG A 1 171 ? 7.395 1.135 5.968 1.00 82.31 171 ARG A O 1
ATOM 1380 N N . ASN A 1 172 ? 5.404 0.190 6.397 1.00 76.31 172 ASN A N 1
ATOM 1381 C CA . ASN A 1 172 ? 5.203 -0.327 5.044 1.00 76.31 172 ASN A CA 1
ATOM 1382 C C . ASN A 1 172 ? 4.926 0.800 4.047 1.00 76.31 172 ASN A C 1
ATOM 1384 O O . ASN A 1 172 ? 5.510 0.802 2.968 1.00 76.31 172 ASN A O 1
ATOM 1388 N N . GLU A 1 173 ? 4.130 1.799 4.424 1.00 79.12 173 GLU A N 1
ATOM 1389 C CA . GLU A 1 173 ? 3.919 2.997 3.613 1.00 79.12 173 GLU A CA 1
ATOM 1390 C C . GLU A 1 173 ? 5.254 3.690 3.307 1.00 79.12 173 GLU A C 1
ATOM 1392 O O . GLU A 1 173 ? 5.580 3.912 2.140 1.00 79.12 173 GLU A O 1
ATOM 1397 N N . GLN A 1 174 ? 6.085 3.919 4.328 1.00 82.75 174 GLN A N 1
ATOM 1398 C CA . GLN A 1 174 ? 7.399 4.536 4.155 1.00 82.75 174 GLN A CA 1
ATOM 1399 C C . GLN A 1 174 ? 8.317 3.706 3.242 1.00 82.75 174 GLN A C 1
ATOM 1401 O O . GLN A 1 174 ? 8.967 4.264 2.360 1.00 82.75 174 GLN A O 1
ATOM 1406 N N . LYS A 1 175 ? 8.336 2.373 3.390 1.00 82.88 175 LYS A N 1
ATOM 1407 C CA . LYS A 1 175 ? 9.081 1.484 2.481 1.00 82.88 175 LYS A CA 1
ATOM 1408 C C . LYS A 1 175 ? 8.610 1.624 1.033 1.00 82.88 175 LYS A C 1
ATOM 1410 O O . LYS A 1 175 ? 9.444 1.759 0.142 1.00 82.88 175 LYS A O 1
ATOM 1415 N N . THR A 1 176 ? 7.298 1.639 0.797 1.00 74.25 176 THR A N 1
ATOM 1416 C CA . THR A 1 176 ? 6.762 1.794 -0.564 1.00 74.25 176 THR A CA 1
ATOM 1417 C C . THR A 1 176 ? 7.032 3.169 -1.157 1.00 74.25 176 THR A C 1
ATOM 1419 O O . THR A 1 176 ? 7.340 3.261 -2.339 1.00 74.25 176 THR A O 1
ATOM 1422 N N . GLN A 1 177 ? 7.000 4.237 -0.355 1.00 79.12 177 GLN A N 1
ATOM 1423 C CA . GLN A 1 177 ? 7.365 5.576 -0.821 1.00 79.12 177 GLN A CA 1
ATOM 1424 C C . GLN A 1 177 ? 8.838 5.643 -1.241 1.00 79.12 177 GLN A C 1
ATOM 1426 O O . GLN A 1 177 ? 9.146 6.216 -2.284 1.00 79.12 177 GLN A O 1
ATOM 1431 N N . VAL A 1 178 ? 9.740 5.018 -0.475 1.00 84.69 178 VAL A N 1
ATOM 1432 C CA . VAL A 1 178 ? 11.165 4.925 -0.830 1.00 84.69 178 VAL A CA 1
ATOM 1433 C C . VAL A 1 178 ? 11.358 4.121 -2.119 1.00 84.69 178 VAL A C 1
ATOM 1435 O O . VAL A 1 178 ? 12.072 4.575 -3.012 1.00 84.69 178 VAL A O 1
ATOM 1438 N N . ALA A 1 179 ? 10.683 2.976 -2.259 1.00 78.12 179 ALA A N 1
ATOM 1439 C CA . ALA A 1 179 ? 10.737 2.176 -3.483 1.00 78.12 179 ALA A CA 1
ATOM 1440 C C . ALA A 1 179 ? 10.216 2.957 -4.705 1.00 78.12 179 ALA A C 1
ATOM 1442 O O . ALA A 1 179 ? 10.876 2.999 -5.741 1.00 78.12 179 ALA A O 1
ATOM 1443 N N . LEU A 1 180 ? 9.076 3.647 -4.576 1.00 73.94 180 LEU A N 1
ATOM 1444 C CA . LEU A 1 180 ? 8.517 4.502 -5.630 1.00 73.94 180 LEU A CA 1
ATOM 1445 C C . LEU A 1 180 ? 9.457 5.649 -6.011 1.00 73.94 180 LEU A C 1
ATOM 1447 O O . LEU A 1 180 ? 9.581 5.972 -7.192 1.00 73.94 180 LEU A O 1
ATOM 1451 N N . ALA A 1 181 ? 10.130 6.265 -5.038 1.00 81.00 181 ALA A N 1
ATOM 1452 C CA . ALA A 1 181 ? 11.111 7.311 -5.303 1.00 81.00 181 ALA A CA 1
ATOM 1453 C C . ALA A 1 181 ? 12.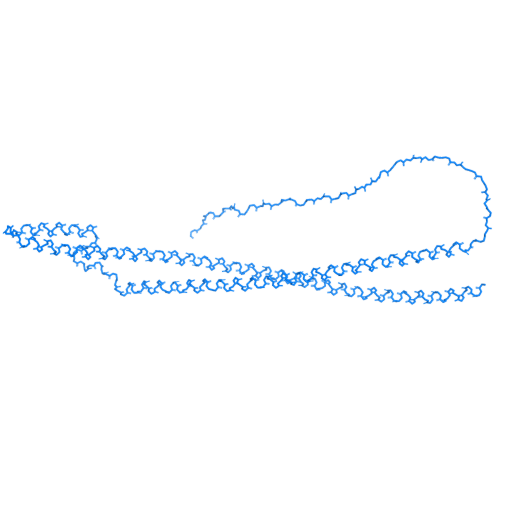320 6.776 -6.087 1.00 81.00 181 ALA A C 1
ATOM 1455 O O . ALA A 1 181 ? 12.734 7.413 -7.056 1.00 81.00 181 ALA A O 1
ATOM 1456 N N . HIS A 1 182 ? 12.833 5.597 -5.718 1.00 82.44 182 HIS A N 1
ATOM 1457 C CA . HIS A 1 182 ? 13.926 4.937 -6.436 1.00 82.44 182 HIS A CA 1
ATOM 1458 C C . HIS A 1 182 ? 13.540 4.636 -7.888 1.00 82.44 182 HIS A C 1
ATOM 1460 O O . HIS A 1 182 ? 14.230 5.053 -8.811 1.00 82.44 182 HIS A O 1
ATOM 1466 N N . MET A 1 183 ? 12.379 4.019 -8.110 1.00 74.06 183 MET A N 1
ATOM 1467 C CA . MET A 1 183 ? 11.912 3.702 -9.464 1.00 74.06 183 MET A CA 1
ATOM 1468 C C . MET A 1 183 ? 11.678 4.943 -10.326 1.00 74.06 183 MET A C 1
ATOM 1470 O O . MET A 1 183 ? 11.979 4.938 -11.516 1.00 74.06 183 MET A O 1
ATOM 1474 N N . ARG A 1 184 ? 11.172 6.039 -9.744 1.00 79.62 184 ARG A N 1
ATOM 1475 C CA . ARG A 1 184 ? 11.044 7.319 -10.461 1.00 79.62 184 ARG A CA 1
ATOM 1476 C C . ARG A 1 184 ? 12.405 7.875 -10.876 1.00 79.62 184 ARG A C 1
ATOM 1478 O O . ARG A 1 184 ? 12.511 8.449 -11.960 1.00 79.62 184 ARG A O 1
ATOM 1485 N N . ALA A 1 185 ? 13.426 7.723 -10.034 1.00 82.56 185 ALA A N 1
ATOM 1486 C CA . ALA A 1 185 ? 14.788 8.122 -10.369 1.00 82.56 185 ALA A CA 1
ATOM 1487 C C . ALA A 1 185 ? 15.363 7.255 -11.502 1.00 82.56 185 ALA A C 1
ATOM 1489 O O . ALA A 1 185 ? 15.899 7.808 -12.465 1.00 82.56 185 ALA A O 1
ATOM 1490 N N . ASP A 1 186 ? 15.167 5.936 -11.445 1.00 78.88 186 ASP A N 1
ATOM 1491 C CA . ASP A 1 186 ? 15.599 5.005 -12.494 1.00 78.88 186 ASP A CA 1
ATOM 1492 C C . ASP A 1 186 ? 14.922 5.312 -13.835 1.00 78.88 186 ASP A C 1
ATOM 1494 O O . ASP A 1 186 ? 15.587 5.440 -14.863 1.00 78.88 186 ASP A O 1
ATOM 1498 N N . LEU A 1 187 ? 13.602 5.522 -13.829 1.00 78.62 187 LEU A N 1
ATOM 1499 C CA . LEU A 1 187 ? 12.837 5.852 -15.029 1.00 78.62 187 LEU A CA 1
ATOM 1500 C C . LEU A 1 187 ? 13.278 7.192 -15.632 1.00 78.62 187 LEU A C 1
ATOM 1502 O O . LEU A 1 187 ? 13.412 7.307 -16.850 1.00 78.62 187 LEU A O 1
ATOM 1506 N N . LYS A 1 188 ? 13.570 8.197 -14.796 1.00 86.06 188 LYS A N 1
ATOM 1507 C CA . LYS A 1 188 ? 14.127 9.474 -15.261 1.00 86.06 188 LYS A CA 1
ATOM 1508 C C . LYS A 1 188 ? 15.493 9.279 -15.928 1.00 86.06 188 LYS A C 1
ATOM 1510 O O . LYS A 1 188 ? 15.695 9.787 -17.027 1.00 86.06 188 LYS A O 1
ATOM 1515 N N . SER A 1 189 ? 16.384 8.510 -15.302 1.00 87.25 189 SER A N 1
ATOM 1516 C CA . SER A 1 189 ? 17.704 8.179 -15.855 1.00 87.25 189 SER A CA 1
ATOM 1517 C C . SER A 1 189 ? 17.589 7.485 -17.219 1.00 87.25 189 SER A C 1
ATOM 1519 O O . SER A 1 189 ? 18.205 7.913 -18.195 1.00 87.25 189 SER A O 1
ATOM 1521 N N . LEU A 1 190 ? 16.718 6.477 -17.333 1.00 79.62 190 LEU A N 1
ATOM 1522 C CA . LEU A 1 190 ? 16.475 5.762 -18.589 1.00 79.62 190 LEU A CA 1
ATOM 1523 C C . LEU A 1 190 ? 15.894 6.667 -19.686 1.00 79.62 190 LEU A C 1
ATOM 1525 O O . LEU A 1 190 ? 16.296 6.563 -20.847 1.00 79.62 190 LEU A O 1
ATOM 1529 N N . LEU A 1 191 ? 14.971 7.571 -19.342 1.00 81.44 191 LEU A N 1
ATOM 1530 C CA . LEU A 1 191 ? 14.427 8.544 -20.293 1.00 81.44 191 LEU A CA 1
ATOM 1531 C C . LEU A 1 191 ? 15.492 9.528 -20.786 1.00 81.44 191 LEU A C 1
ATOM 1533 O O . LEU A 1 191 ? 15.495 9.870 -21.971 1.00 81.44 191 LEU A O 1
ATOM 1537 N N . ASP A 1 192 ? 16.399 9.965 -19.914 1.00 83.12 192 ASP A N 1
ATOM 1538 C CA . ASP A 1 192 ? 17.493 10.860 -20.289 1.00 83.12 192 ASP A CA 1
ATOM 1539 C C . ASP A 1 192 ? 18.500 10.150 -21.211 1.00 83.12 192 ASP A C 1
ATOM 1541 O O . ASP A 1 192 ? 18.833 10.688 -22.271 1.00 83.12 192 ASP A O 1
ATOM 1545 N N . VAL A 1 193 ? 18.856 8.891 -20.921 1.00 86.56 193 VAL A N 1
ATOM 1546 C CA . VAL A 1 193 ? 19.645 8.044 -21.837 1.00 86.56 193 VAL A CA 1
ATOM 1547 C C . VAL A 1 193 ? 18.937 7.881 -23.188 1.00 86.56 193 VAL A C 1
ATOM 1549 O O . VAL A 1 193 ? 19.562 7.985 -24.244 1.00 86.56 193 VAL A O 1
ATOM 1552 N N . ASN A 1 194 ? 17.615 7.678 -23.201 1.00 83.06 194 ASN A N 1
ATOM 1553 C CA . ASN A 1 194 ? 16.857 7.548 -24.449 1.00 83.06 194 ASN A CA 1
ATOM 1554 C C . ASN A 1 194 ? 16.876 8.843 -25.278 1.00 83.06 194 ASN A C 1
ATOM 1556 O O . ASN A 1 194 ? 17.025 8.799 -26.503 1.00 83.06 194 ASN A O 1
ATOM 1560 N N . ARG A 1 195 ? 16.754 10.004 -24.624 1.00 87.25 195 ARG A N 1
ATOM 1561 C CA . ARG A 1 195 ? 16.868 11.315 -25.280 1.00 87.25 195 ARG A CA 1
ATOM 1562 C C . ARG A 1 195 ? 18.246 11.504 -25.901 1.00 87.25 195 ARG A C 1
ATOM 1564 O O . ARG A 1 195 ? 18.327 11.952 -27.047 1.00 87.25 195 ARG A O 1
ATOM 1571 N N . GLU A 1 196 ? 19.303 11.127 -25.188 1.00 88.75 196 GLU A N 1
ATOM 1572 C CA . GLU A 1 196 ? 20.671 11.208 -25.695 1.00 88.75 196 GLU A CA 1
ATOM 1573 C C . GLU A 1 196 ? 20.876 10.294 -26.911 1.00 88.75 196 GLU A C 1
ATOM 1575 O O . GLU A 1 196 ? 21.339 10.752 -27.959 1.00 88.75 196 GLU A O 1
ATOM 1580 N N . LEU A 1 197 ? 20.420 9.041 -26.836 1.00 83.62 197 LEU A N 1
ATOM 1581 C CA . LEU A 1 197 ? 20.474 8.102 -27.958 1.00 83.62 197 LEU A CA 1
ATOM 1582 C C . LEU A 1 197 ? 19.695 8.605 -29.181 1.00 83.62 197 LEU A C 1
ATOM 1584 O O . LEU A 1 197 ? 20.175 8.486 -30.309 1.00 83.62 197 LEU A O 1
ATOM 1588 N N . ARG A 1 198 ? 18.518 9.221 -28.998 1.00 82.06 198 ARG A N 1
ATOM 1589 C CA . ARG A 1 198 ? 17.762 9.841 -30.105 1.00 82.06 198 ARG A CA 1
ATOM 1590 C C . ARG A 1 198 ? 18.521 11.004 -30.738 1.00 82.06 198 ARG A C 1
ATOM 1592 O O . ARG A 1 198 ? 18.531 11.127 -31.965 1.00 82.06 198 ARG A O 1
ATOM 1599 N N . ALA A 1 199 ? 19.163 11.847 -29.931 1.00 87.50 199 ALA A N 1
ATOM 1600 C CA . ALA A 1 199 ? 19.977 12.951 -30.431 1.00 87.50 199 ALA A CA 1
ATOM 1601 C C . ALA A 1 199 ? 21.182 12.439 -31.240 1.00 87.50 199 ALA A C 1
ATOM 1603 O O . ALA A 1 199 ? 21.442 12.933 -32.343 1.00 87.50 199 ALA A O 1
ATOM 1604 N N . GLN A 1 200 ? 21.866 11.404 -30.743 1.00 83.31 200 GLN A N 1
ATOM 1605 C CA . GLN A 1 200 ? 22.968 10.745 -31.448 1.00 83.31 200 GLN A CA 1
ATOM 1606 C C . GLN A 1 200 ? 22.499 10.105 -32.764 1.00 83.31 200 GLN A C 1
ATOM 1608 O O . GLN A 1 200 ? 23.112 10.344 -33.807 1.00 83.31 200 GLN A O 1
ATOM 1613 N N . ASN A 1 201 ? 21.367 9.393 -32.762 1.00 84.69 201 ASN A N 1
ATOM 1614 C CA . ASN A 1 201 ? 20.779 8.805 -33.971 1.00 84.69 201 ASN A CA 1
ATOM 1615 C C . ASN A 1 201 ? 20.417 9.859 -35.021 1.00 84.69 201 ASN A C 1
ATOM 1617 O O . ASN A 1 201 ? 20.703 9.687 -36.208 1.00 84.69 201 ASN A O 1
ATOM 1621 N N . LYS A 1 202 ? 19.839 10.989 -34.599 1.00 88.81 202 LYS A N 1
ATOM 1622 C CA . LYS A 1 202 ? 19.535 12.104 -35.504 1.00 88.81 202 LYS A CA 1
ATOM 1623 C C . LYS A 1 202 ? 20.811 12.667 -36.134 1.00 88.81 202 LYS A C 1
ATOM 1625 O O . LYS A 1 202 ? 20.842 12.903 -37.340 1.00 88.81 202 LYS A O 1
ATOM 1630 N N . LYS A 1 203 ? 21.878 12.837 -35.345 1.00 85.38 203 LYS A N 1
ATOM 1631 C CA . LYS A 1 203 ? 23.182 13.311 -35.833 1.00 85.38 203 LYS A CA 1
ATOM 1632 C C . LYS A 1 203 ? 23.800 12.337 -36.840 1.00 85.38 203 LYS A C 1
ATOM 1634 O O . LYS A 1 203 ? 24.239 12.774 -37.901 1.00 85.38 203 LYS A O 1
ATOM 1639 N N . LEU A 1 204 ? 23.789 11.037 -36.542 1.00 83.69 204 LEU A N 1
ATOM 1640 C CA . LEU A 1 204 ? 24.280 9.995 -37.450 1.00 83.69 204 LEU A CA 1
ATOM 1641 C C . LEU A 1 204 ? 23.471 9.949 -38.751 1.00 83.69 204 LEU A C 1
ATOM 1643 O O . LEU A 1 204 ? 24.054 9.931 -39.831 1.00 83.69 204 LEU A O 1
ATOM 1647 N N . THR A 1 205 ? 22.141 10.030 -38.670 1.00 81.50 205 THR A N 1
ATOM 1648 C CA . THR A 1 205 ? 21.259 10.052 -39.850 1.00 81.50 205 THR A CA 1
ATOM 1649 C C . THR A 1 205 ? 21.566 11.246 -40.757 1.00 81.50 205 THR A C 1
ATOM 1651 O O . THR A 1 205 ? 21.681 11.094 -41.973 1.00 81.50 205 THR A O 1
ATOM 1654 N N . LEU A 1 206 ? 21.763 12.436 -40.177 1.00 84.75 206 LEU A N 1
ATOM 1655 C CA . LEU A 1 206 ? 22.156 13.630 -40.930 1.00 84.75 206 LEU A CA 1
ATOM 1656 C C . LEU A 1 206 ? 23.531 13.467 -41.592 1.00 84.75 206 LEU A C 1
ATOM 1658 O O . LEU A 1 206 ? 23.691 13.848 -42.749 1.00 84.75 206 LEU A O 1
ATOM 1662 N N . GLN A 1 207 ? 24.505 12.867 -40.900 1.00 78.81 207 GLN A N 1
ATOM 1663 C CA . GLN A 1 207 ? 25.829 12.589 -41.469 1.00 78.81 207 GLN A CA 1
ATOM 1664 C C . GLN A 1 207 ? 25.760 11.599 -42.636 1.00 78.81 207 GLN A C 1
ATOM 1666 O O . GLN A 1 207 ? 26.383 11.836 -43.670 1.00 78.81 207 GLN A O 1
ATOM 1671 N N . VAL A 1 208 ? 24.973 10.528 -42.507 1.00 80.69 208 VAL A N 1
ATOM 1672 C CA . VAL A 1 208 ? 24.764 9.546 -43.581 1.00 80.69 208 VAL A CA 1
ATOM 1673 C C . VAL A 1 208 ? 24.102 10.202 -44.793 1.00 80.69 208 VAL A C 1
ATOM 1675 O O . VAL A 1 208 ? 24.559 10.005 -45.918 1.00 80.69 208 VAL A O 1
ATOM 1678 N N . ASN A 1 209 ? 23.070 11.026 -44.590 1.00 74.31 209 ASN A N 1
ATOM 1679 C CA . ASN A 1 209 ? 22.400 11.729 -45.687 1.00 74.31 209 ASN A CA 1
ATOM 1680 C C . ASN A 1 209 ? 23.320 12.755 -46.365 1.00 74.31 209 ASN A C 1
ATOM 1682 O O . ASN A 1 209 ? 23.360 12.818 -47.593 1.00 74.31 209 ASN A O 1
ATOM 1686 N N . ALA A 1 210 ? 24.114 13.503 -45.593 1.00 76.12 210 ALA A N 1
ATOM 1687 C CA . ALA A 1 210 ? 25.116 14.413 -46.140 1.00 76.12 210 ALA A CA 1
ATOM 1688 C C . ALA A 1 210 ? 26.157 13.660 -46.987 1.00 76.12 210 ALA A C 1
ATOM 1690 O O . ALA A 1 210 ? 26.450 14.068 -48.108 1.00 76.12 210 ALA A O 1
ATOM 1691 N N . GLN A 1 211 ? 26.657 12.516 -46.507 1.00 73.69 211 GLN A N 1
ATOM 1692 C CA . GLN A 1 211 ? 27.584 11.677 -47.274 1.00 73.69 211 GLN A CA 1
ATOM 1693 C C . GLN A 1 211 ? 26.950 11.103 -48.549 1.00 73.69 211 GLN A C 1
ATOM 1695 O O . GLN A 1 211 ? 27.609 11.078 -49.588 1.00 73.69 211 GLN A O 1
ATOM 1700 N N . LYS A 1 212 ? 25.677 10.685 -48.511 1.00 73.50 212 LYS A N 1
ATOM 1701 C CA . LYS A 1 212 ? 24.942 10.240 -49.709 1.00 73.50 212 LYS A CA 1
ATOM 1702 C C . LYS A 1 212 ? 24.830 11.354 -50.755 1.00 73.50 212 LYS A C 1
ATOM 1704 O O . LYS A 1 212 ? 25.086 11.098 -51.927 1.00 73.50 212 LYS A O 1
ATOM 1709 N N . HIS A 1 213 ? 24.523 12.586 -50.344 1.00 67.81 213 HIS A N 1
ATOM 1710 C CA . HIS A 1 213 ? 24.468 13.737 -51.253 1.00 67.81 213 HIS A CA 1
ATOM 1711 C C . HIS A 1 213 ? 25.834 14.098 -51.849 1.00 67.81 213 HIS A C 1
ATOM 1713 O O . HIS A 1 213 ? 25.916 14.440 -53.030 1.00 67.81 213 HIS A O 1
ATOM 1719 N N . VAL A 1 214 ? 26.913 13.992 -51.069 1.00 67.81 214 VAL A N 1
ATOM 1720 C CA . VAL A 1 214 ? 28.280 14.207 -51.572 1.00 67.81 214 VAL A CA 1
ATOM 1721 C C . VAL A 1 214 ? 28.658 13.141 -52.606 1.00 67.81 214 VAL A C 1
ATOM 1723 O O . VAL A 1 214 ? 29.175 13.493 -53.662 1.00 67.81 214 VAL A O 1
ATOM 1726 N N . LYS A 1 215 ? 28.336 11.860 -52.370 1.00 62.03 215 LYS A N 1
ATOM 1727 C CA . LYS A 1 215 ? 28.554 10.794 -53.366 1.00 62.03 215 LYS A CA 1
ATOM 1728 C C . LYS A 1 215 ? 27.746 11.033 -54.645 1.00 62.03 215 LYS A C 1
ATOM 1730 O O . LYS A 1 215 ? 28.318 11.060 -55.724 1.00 62.03 215 LYS A O 1
ATOM 1735 N N . PHE A 1 216 ? 26.453 11.332 -54.521 1.00 64.56 216 PHE A N 1
ATOM 1736 C CA . PHE A 1 216 ? 25.586 11.601 -55.673 1.00 64.56 216 PHE A CA 1
ATOM 1737 C C . PHE A 1 216 ? 26.058 12.798 -56.518 1.00 64.56 216 PHE A C 1
ATOM 1739 O O . PHE A 1 216 ? 25.991 12.768 -57.744 1.00 64.56 216 PHE A O 1
ATOM 1746 N N . SER A 1 217 ? 26.564 13.857 -55.880 1.00 59.59 217 SER A N 1
ATOM 1747 C CA . SER A 1 217 ? 27.086 15.034 -56.589 1.00 59.59 217 SER A CA 1
ATOM 1748 C C . SER A 1 217 ? 28.471 14.810 -57.208 1.00 59.59 217 SER A C 1
ATOM 1750 O O . SER A 1 217 ? 28.754 15.386 -58.259 1.00 59.59 217 SER A O 1
ATOM 1752 N N . ALA A 1 218 ? 29.313 13.957 -56.618 1.00 58.06 218 ALA A N 1
ATOM 1753 C CA . ALA A 1 218 ? 30.550 13.495 -57.250 1.00 58.06 218 ALA A CA 1
ATOM 1754 C C . ALA A 1 218 ? 30.254 12.634 -58.491 1.00 58.06 218 ALA A C 1
ATOM 1756 O O . ALA A 1 218 ? 30.835 12.867 -59.553 1.00 58.06 218 ALA A O 1
ATOM 1757 N N . ASP A 1 219 ? 29.275 11.732 -58.395 1.00 55.38 219 ASP A N 1
ATOM 1758 C CA . ASP A 1 219 ? 28.842 10.893 -59.512 1.00 55.38 219 ASP A CA 1
ATOM 1759 C C . ASP A 1 219 ? 28.232 11.739 -60.647 1.00 55.38 219 ASP A C 1
ATOM 1761 O O . ASP A 1 219 ? 28.583 11.539 -61.809 1.00 55.38 219 ASP A O 1
ATOM 1765 N N . GLN A 1 220 ? 27.420 12.764 -60.346 1.00 54.03 220 GLN A N 1
ATOM 1766 C CA . GLN A 1 220 ? 26.876 13.669 -61.374 1.00 54.03 220 GLN A CA 1
ATOM 1767 C C . GLN A 1 220 ? 27.939 14.534 -62.072 1.00 54.03 220 GLN A C 1
ATOM 1769 O O . GLN A 1 220 ? 27.854 14.728 -63.286 1.00 54.03 220 GLN A O 1
ATOM 1774 N N . ARG A 1 221 ? 28.963 15.025 -61.356 1.00 53.25 221 ARG A N 1
ATOM 1775 C CA . ARG A 1 221 ? 30.074 15.770 -61.987 1.00 53.25 221 ARG A CA 1
ATOM 1776 C C . ARG A 1 221 ? 30.948 14.875 -62.868 1.00 53.25 221 ARG A C 1
ATOM 1778 O O . ARG A 1 221 ? 31.432 15.313 -63.907 1.00 53.25 221 ARG A O 1
ATOM 1785 N N . SER A 1 222 ? 31.095 13.599 -62.508 1.00 51.47 222 SER A N 1
ATOM 1786 C CA . SER A 1 222 ? 31.839 12.635 -63.329 1.00 51.47 222 SER A CA 1
ATOM 1787 C C . SER A 1 222 ? 31.168 12.348 -64.683 1.00 51.47 222 SER A C 1
ATOM 1789 O O . SER A 1 222 ? 31.860 12.069 -65.664 1.00 51.47 222 SER A O 1
ATOM 1791 N N . VAL A 1 223 ? 29.835 12.480 -64.757 1.00 49.38 223 VAL A N 1
ATOM 1792 C CA . VAL A 1 223 ? 29.055 12.353 -66.000 1.00 49.38 223 VAL A CA 1
ATOM 1793 C C . VAL A 1 223 ? 29.103 13.646 -66.829 1.00 49.38 223 VAL A C 1
ATOM 1795 O O . VAL A 1 223 ? 29.123 13.572 -68.057 1.00 49.38 223 VAL A O 1
ATOM 1798 N N . SER A 1 224 ? 29.201 14.830 -66.206 1.00 50.47 224 SER A N 1
ATOM 1799 C CA . SER A 1 224 ? 29.329 16.105 -66.938 1.00 50.47 224 SER A CA 1
ATOM 1800 C C . SER A 1 224 ? 30.723 16.346 -67.534 1.00 50.47 224 SER A C 1
ATOM 1802 O O . SER A 1 224 ? 30.832 16.967 -68.588 1.00 50.47 224 SER A O 1
ATOM 1804 N N . ASP A 1 225 ? 31.784 15.802 -66.931 1.00 47.88 225 ASP A N 1
ATOM 1805 C CA . ASP A 1 225 ? 33.172 15.987 -67.394 1.00 47.88 225 ASP A CA 1
ATOM 1806 C C . ASP A 1 225 ? 33.594 15.025 -68.533 1.00 47.88 225 ASP A C 1
ATOM 1808 O O . ASP A 1 225 ? 34.779 14.928 -68.882 1.00 47.88 225 ASP A O 1
ATOM 1812 N N . GLN A 1 226 ? 32.638 14.302 -69.137 1.00 47.69 226 GLN A N 1
ATOM 1813 C CA . GLN A 1 226 ? 32.868 13.427 -70.299 1.00 47.69 226 GLN A CA 1
ATOM 1814 C C . GLN A 1 226 ? 32.307 13.940 -71.634 1.00 47.69 226 GLN A C 1
ATOM 1816 O O . GLN A 1 226 ? 32.514 13.274 -72.648 1.00 47.69 226 GLN A O 1
ATOM 1821 N N . HIS A 1 227 ? 31.703 15.131 -71.701 1.00 44.91 227 HIS A N 1
ATOM 1822 C CA . HIS A 1 227 ? 31.281 15.709 -72.984 1.00 44.91 227 HIS A CA 1
ATOM 1823 C C . HIS A 1 227 ? 32.128 16.927 -73.393 1.00 44.91 227 HIS A C 1
ATOM 1825 O O . HIS A 1 227 ? 31.956 18.014 -72.842 1.00 44.91 227 HIS A O 1
ATOM 1831 N N . PRO A 1 228 ? 33.016 16.803 -74.400 1.00 47.12 228 PRO A N 1
ATOM 1832 C CA . PRO A 1 228 ? 33.558 17.965 -75.081 1.00 47.12 228 PRO A CA 1
ATOM 1833 C C . PRO A 1 228 ? 32.478 18.549 -76.006 1.00 47.12 228 PRO A C 1
ATOM 1835 O O . PRO A 1 228 ? 31.911 17.847 -76.839 1.00 47.12 228 PRO A O 1
ATOM 1838 N N . LEU A 1 229 ? 32.196 19.840 -75.821 1.00 47.34 229 LEU A N 1
ATOM 1839 C CA . LEU A 1 229 ? 31.679 20.802 -76.804 1.00 47.34 229 LEU A CA 1
ATOM 1840 C C . LEU A 1 229 ? 30.820 20.224 -77.946 1.00 47.34 229 LEU A C 1
ATOM 1842 O O . LEU A 1 229 ? 31.318 19.90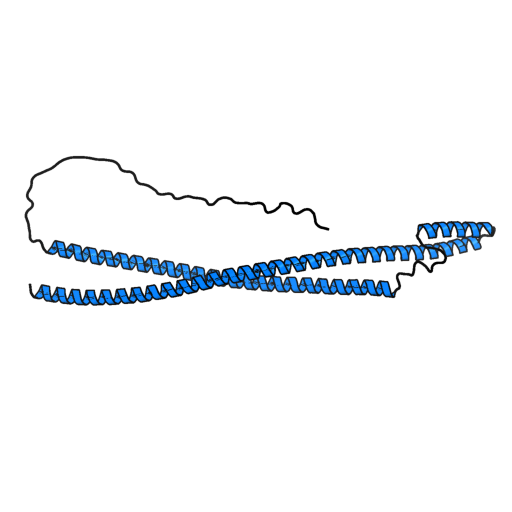2 -79.022 1.00 47.34 229 LEU A O 1
ATOM 1846 N N . SER A 1 230 ? 29.501 20.227 -77.756 1.00 41.25 230 SER A N 1
ATOM 1847 C CA . SER A 1 230 ? 28.540 20.272 -78.863 1.00 41.25 230 SER A CA 1
ATOM 1848 C C . SER A 1 230 ? 27.812 21.614 -78.806 1.00 41.25 230 SER A C 1
ATOM 1850 O O . SER A 1 230 ? 27.260 21.989 -77.776 1.00 41.25 230 SER A O 1
ATOM 1852 N N . ARG A 1 231 ? 27.917 22.369 -79.902 1.00 46.59 231 ARG A N 1
ATOM 1853 C CA . ARG A 1 231 ? 27.397 23.730 -80.104 1.00 46.59 231 ARG A CA 1
ATOM 1854 C C . ARG A 1 231 ? 25.900 23.856 -79.767 1.00 46.59 231 ARG A C 1
ATOM 1856 O O . ARG A 1 231 ? 25.159 22.905 -80.007 1.00 46.59 231 ARG A O 1
ATOM 1863 N N . PRO A 1 232 ? 25.424 25.042 -79.343 1.00 43.00 232 PRO A N 1
ATOM 1864 C CA . PRO A 1 232 ? 23.996 25.305 -79.257 1.00 43.00 232 PRO A CA 1
ATOM 1865 C C . PRO A 1 232 ? 23.434 25.489 -80.674 1.00 43.00 232 PRO A C 1
ATOM 1867 O O . PRO A 1 232 ? 23.767 26.460 -81.355 1.00 43.00 232 PRO A O 1
ATOM 1870 N N . SER A 1 233 ? 22.594 24.557 -81.136 1.00 42.41 233 SER A N 1
ATOM 1871 C CA . SER A 1 233 ? 21.697 24.818 -82.261 1.00 42.41 233 SER A CA 1
ATOM 1872 C C . SER A 1 233 ? 20.447 25.512 -81.731 1.00 42.41 233 SER A C 1
ATOM 1874 O O . SER A 1 233 ? 19.738 24.993 -80.871 1.00 42.41 233 SER A O 1
ATOM 1876 N N . THR A 1 234 ? 20.214 26.703 -82.255 1.00 42.84 234 THR A N 1
ATOM 1877 C CA . THR A 1 234 ? 18.973 27.470 -82.194 1.00 42.84 234 THR A CA 1
ATOM 1878 C C . THR A 1 234 ? 17.754 26.668 -82.667 1.00 42.84 234 THR A C 1
ATOM 1880 O O . THR A 1 234 ? 17.920 25.666 -83.361 1.00 42.84 234 THR A O 1
ATOM 1883 N N . VAL A 1 235 ? 16.561 27.226 -82.372 1.00 41.03 235 VAL A N 1
ATOM 1884 C CA . VAL A 1 235 ? 15.200 27.011 -82.956 1.00 41.03 235 VAL A CA 1
ATOM 1885 C C . VAL A 1 235 ? 14.177 26.540 -81.879 1.00 41.03 235 VAL A C 1
ATOM 1887 O O . VAL A 1 235 ? 14.573 25.854 -80.942 1.00 41.03 235 VAL A O 1
ATOM 1890 N N . PRO A 1 236 ? 12.918 27.052 -81.849 1.00 46.50 236 PRO A N 1
ATOM 1891 C CA . PRO A 1 236 ? 12.474 27.946 -80.777 1.00 46.50 236 PRO A CA 1
ATOM 1892 C C . PRO A 1 236 ? 11.216 27.458 -80.020 1.00 46.50 236 PRO A C 1
ATOM 1894 O O . PRO A 1 236 ? 10.540 26.516 -80.410 1.00 46.50 236 PRO A O 1
ATOM 1897 N N . ASN A 1 237 ? 10.914 28.180 -78.939 1.00 51.06 237 ASN A N 1
ATOM 1898 C CA . ASN A 1 237 ? 9.605 28.476 -78.335 1.00 51.06 237 ASN A CA 1
ATOM 1899 C C . ASN A 1 237 ? 8.384 27.593 -78.687 1.00 51.06 237 ASN A C 1
ATOM 1901 O O . ASN A 1 237 ? 7.846 27.682 -79.789 1.00 51.06 237 ASN A O 1
ATOM 1905 N N . LEU A 1 238 ? 7.801 26.947 -77.669 1.00 43.06 238 LEU A N 1
ATOM 1906 C CA . LEU A 1 238 ? 6.357 26.696 -77.595 1.00 43.06 238 LEU A CA 1
ATOM 1907 C C . LEU A 1 238 ? 5.846 27.030 -76.187 1.00 43.06 238 LEU A C 1
ATOM 1909 O O . LEU A 1 238 ? 6.405 26.624 -75.173 1.00 43.06 238 LEU A O 1
ATOM 1913 N N . ARG A 1 239 ? 4.803 27.858 -76.182 1.00 46.78 239 ARG A N 1
ATOM 1914 C CA . ARG A 1 239 ? 4.151 28.502 -75.039 1.00 46.78 239 ARG A CA 1
ATOM 1915 C C . ARG A 1 239 ? 3.345 27.532 -74.164 1.00 46.78 239 ARG A C 1
ATOM 1917 O O . ARG A 1 239 ? 2.838 26.536 -74.664 1.00 46.78 239 ARG A O 1
ATOM 1924 N N . HIS A 1 240 ? 3.051 28.031 -72.955 1.00 40.94 240 HIS A N 1
ATOM 1925 C CA . HIS A 1 240 ? 1.915 27.720 -72.068 1.00 40.94 240 HIS A CA 1
ATOM 1926 C C . HIS A 1 240 ? 1.912 26.322 -71.417 1.00 40.94 240 HIS A C 1
ATOM 1928 O O . HIS A 1 240 ? 2.182 25.319 -72.052 1.00 40.94 240 HIS A O 1
ATOM 1934 N N . ARG A 1 241 ? 1.562 26.173 -70.136 1.00 43.06 241 ARG A N 1
ATOM 1935 C CA . ARG A 1 241 ? 0.406 26.777 -69.460 1.00 43.06 241 ARG A CA 1
ATOM 1936 C C . ARG A 1 241 ? 0.600 26.733 -67.938 1.00 43.06 241 ARG A C 1
ATOM 1938 O O . ARG A 1 241 ? 1.055 25.727 -67.405 1.00 43.06 241 ARG A O 1
ATOM 1945 N N . GLU A 1 242 ? 0.200 27.809 -67.274 1.00 50.59 242 GLU A N 1
ATOM 1946 C CA . GLU A 1 242 ? -0.083 27.848 -65.840 1.00 50.59 242 GLU A CA 1
ATOM 1947 C C . GLU A 1 242 ? -1.122 26.778 -65.479 1.00 50.59 242 GLU A C 1
ATOM 1949 O O . GLU A 1 242 ? -2.092 26.581 -66.222 1.00 50.59 242 GLU A O 1
ATOM 1954 N N . ARG A 1 243 ? -0.940 26.120 -64.332 1.00 51.06 243 ARG A N 1
ATOM 1955 C CA . ARG A 1 243 ? -2.050 25.624 -63.516 1.00 51.06 243 ARG A CA 1
ATOM 1956 C C . ARG A 1 243 ? -1.611 25.467 -62.069 1.00 51.06 243 ARG A C 1
ATOM 1958 O O . ARG A 1 243 ? -0.643 24.776 -61.764 1.00 51.06 243 ARG A O 1
ATOM 1965 N N . ASP A 1 244 ? -2.376 26.145 -61.233 1.00 45.72 244 ASP A N 1
ATOM 1966 C CA . ASP A 1 244 ? -2.395 26.111 -59.783 1.00 45.72 244 ASP A CA 1
ATOM 1967 C C . ASP A 1 244 ? -2.420 24.689 -59.214 1.00 45.72 244 ASP A C 1
ATOM 1969 O O . ASP A 1 244 ? -3.011 23.772 -59.788 1.00 45.72 244 ASP A O 1
ATOM 1973 N N . GLY A 1 245 ? -1.823 24.522 -58.035 1.00 41.25 245 GLY A N 1
ATOM 1974 C CA . GL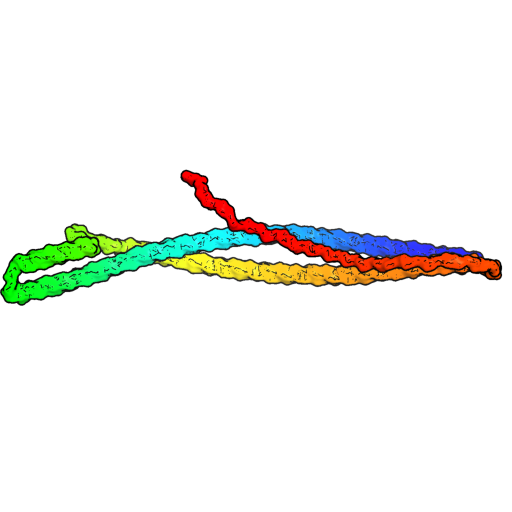Y A 1 245 ? -1.805 23.247 -57.328 1.00 41.25 245 GLY A CA 1
ATOM 1975 C C . GLY A 1 245 ? -1.304 23.385 -55.900 1.00 41.25 245 GLY A C 1
ATOM 1976 O O . GLY A 1 245 ? -0.172 23.031 -55.604 1.00 41.25 245 GLY A O 1
ATOM 1977 N N . ALA A 1 246 ? -2.169 23.957 -55.067 1.00 39.88 246 ALA A N 1
ATOM 1978 C CA . ALA A 1 246 ? -2.175 24.014 -53.608 1.00 39.88 246 ALA A CA 1
ATOM 1979 C C . ALA A 1 246 ? -1.262 23.036 -52.833 1.00 39.88 246 ALA A C 1
ATOM 1981 O O . ALA A 1 246 ? -1.189 21.838 -53.101 1.00 39.88 246 ALA A O 1
ATOM 1982 N N . ALA A 1 247 ? -0.676 23.568 -51.757 1.00 50.22 247 ALA A N 1
ATOM 1983 C CA . ALA A 1 247 ? -0.161 22.801 -50.629 1.00 50.22 247 ALA A CA 1
ATOM 1984 C C . ALA A 1 247 ? -1.220 21.843 -50.049 1.00 50.22 247 ALA A C 1
ATOM 1986 O O . ALA A 1 247 ? -2.415 22.144 -50.097 1.00 50.22 247 ALA A O 1
ATOM 1987 N N . PRO A 1 248 ? -0.781 20.801 -49.327 1.00 54.75 248 PRO A N 1
ATOM 1988 C CA . PRO A 1 248 ? -1.509 20.432 -48.130 1.00 54.75 248 PRO A CA 1
ATOM 1989 C C . PRO A 1 248 ? -0.602 20.481 -46.902 1.00 54.75 248 PRO A C 1
ATOM 1991 O O . PRO A 1 248 ? 0.379 19.749 -46.765 1.00 54.75 248 PRO A O 1
ATOM 1994 N N . ALA A 1 249 ? -1.008 21.338 -45.969 1.00 49.00 249 ALA A N 1
ATOM 1995 C CA . ALA A 1 249 ? -0.827 21.083 -44.556 1.00 49.00 249 ALA A CA 1
ATOM 1996 C C . ALA A 1 249 ? -1.589 19.795 -44.212 1.00 49.00 249 ALA A C 1
ATOM 1998 O O . ALA A 1 249 ? -2.805 19.732 -44.377 1.00 49.00 249 ALA A O 1
ATOM 1999 N N . ALA A 1 250 ? -0.884 18.774 -43.732 1.00 44.38 250 ALA A N 1
ATOM 2000 C CA . ALA A 1 250 ? -1.504 17.640 -43.064 1.00 44.38 250 ALA A CA 1
ATOM 2001 C C . ALA A 1 250 ? -1.379 17.851 -41.553 1.00 44.38 250 ALA A C 1
ATOM 2003 O O . ALA A 1 250 ? -0.436 17.413 -40.898 1.00 44.38 250 ALA A O 1
ATOM 2004 N N . THR A 1 251 ? -2.356 18.573 -41.015 1.00 47.06 251 THR A N 1
ATOM 2005 C CA . THR A 1 251 ? -2.855 18.380 -39.657 1.00 47.06 251 THR A CA 1
ATOM 2006 C C . THR A 1 251 ? -3.309 16.930 -39.499 1.00 47.06 251 THR A C 1
ATOM 2008 O O . THR A 1 251 ? -4.217 16.501 -40.208 1.00 47.06 251 THR A O 1
ATOM 2011 N N . PHE A 1 252 ? -2.742 16.195 -38.543 1.00 39.12 252 PHE A N 1
ATOM 2012 C CA . PHE A 1 252 ? -3.428 15.047 -37.953 1.00 39.12 252 PHE A CA 1
ATOM 2013 C C . PHE A 1 252 ? -3.595 15.299 -36.457 1.00 39.12 252 PHE A C 1
ATOM 2015 O O . PHE A 1 252 ? -2.709 15.057 -35.641 1.00 39.12 252 PHE A O 1
ATOM 2022 N N . SER A 1 253 ? -4.752 15.878 -36.150 1.00 47.56 253 SER A N 1
ATOM 2023 C CA . SER A 1 253 ? -5.404 15.831 -34.852 1.00 47.56 253 SER A CA 1
ATOM 2024 C C . SER A 1 253 ? -6.251 14.562 -34.825 1.00 47.56 253 SER A C 1
ATOM 2026 O O . SER A 1 253 ? -7.082 14.379 -35.711 1.00 47.56 253 SER A O 1
ATOM 2028 N N . SER A 1 254 ? -6.065 13.714 -33.815 1.00 36.41 254 SER A N 1
ATOM 2029 C CA . SER A 1 254 ? -7.162 12.905 -33.282 1.00 36.41 254 SER A CA 1
ATOM 2030 C C . SER A 1 254 ? -6.861 12.509 -31.840 1.00 36.41 254 SER A C 1
ATOM 2032 O O . SER A 1 254 ? -6.183 11.527 -31.552 1.00 36.41 254 SER A O 1
ATOM 2034 N N . SER A 1 255 ? -7.369 13.348 -30.945 1.00 44.03 255 SER A N 1
ATOM 2035 C CA . SER A 1 255 ? -8.036 13.000 -29.690 1.00 44.03 255 SER A CA 1
ATOM 2036 C C . SER A 1 255 ? -8.348 11.508 -29.477 1.00 44.03 255 SER A C 1
ATOM 2038 O O . SER A 1 255 ? -9.167 10.939 -30.197 1.00 44.03 255 SER A O 1
ATOM 2040 N N . MET A 1 256 ? -7.793 10.920 -28.409 1.00 35.84 256 MET A N 1
ATOM 2041 C CA . MET A 1 256 ? -8.480 9.873 -27.644 1.00 35.84 256 MET A CA 1
ATOM 2042 C C . MET A 1 256 ? -9.171 10.548 -26.465 1.00 35.84 256 MET A C 1
ATOM 2044 O O . MET A 1 256 ? -8.530 11.042 -25.540 1.00 35.84 256 MET A O 1
ATOM 2048 N N . GLN A 1 257 ? -10.493 10.586 -26.549 1.00 49.38 257 GLN A N 1
ATOM 2049 C CA . GLN A 1 257 ? -11.392 11.027 -25.504 1.00 49.38 257 GLN A CA 1
ATOM 2050 C C . GLN A 1 257 ? -12.334 9.853 -25.202 1.00 49.38 257 GLN A C 1
ATOM 2052 O O . GLN A 1 257 ? -12.882 9.251 -26.121 1.00 49.38 257 GLN A O 1
ATOM 2057 N N . ILE A 1 258 ? -12.533 9.623 -23.901 1.00 42.62 258 ILE A N 1
ATOM 2058 C CA . ILE A 1 258 ? -13.631 8.895 -23.245 1.00 42.62 258 ILE A CA 1
ATOM 2059 C C . ILE A 1 258 ? -13.532 7.357 -23.194 1.00 42.62 258 ILE A C 1
ATOM 2061 O O . ILE A 1 258 ? -13.802 6.647 -24.155 1.00 42.62 258 ILE A O 1
ATOM 2065 N N . SER A 1 259 ? -13.316 6.851 -21.977 1.00 40.50 259 SER A N 1
ATOM 2066 C CA . SER A 1 259 ? -14.292 5.961 -21.334 1.00 40.50 259 SER A CA 1
ATOM 2067 C C . SER A 1 259 ? -14.166 6.095 -19.814 1.00 40.50 259 SER A C 1
ATOM 2069 O O . SER A 1 259 ? -13.403 5.390 -19.161 1.00 40.50 259 SER A O 1
ATOM 2071 N N . GLU A 1 260 ? -14.910 7.051 -19.253 1.00 50.97 260 GLU A N 1
ATOM 2072 C CA . GLU A 1 260 ? -15.402 6.929 -17.882 1.00 50.97 260 GLU A CA 1
ATOM 2073 C C . GLU A 1 260 ? -16.485 5.843 -17.901 1.00 50.97 260 GLU A C 1
ATOM 2075 O O . GLU A 1 260 ? -17.633 6.080 -18.272 1.00 50.97 260 GLU A O 1
ATOM 2080 N N . GLY A 1 261 ? -16.080 4.617 -17.582 1.00 41.47 261 GLY A N 1
ATOM 2081 C CA . GLY A 1 261 ? -16.964 3.479 -17.369 1.00 41.47 261 GLY A CA 1
ATOM 2082 C C . GLY A 1 261 ? -17.103 3.215 -15.877 1.00 41.47 261 GLY A C 1
ATOM 2083 O O . GLY A 1 261 ? -16.233 2.602 -15.267 1.00 41.47 261 GLY A O 1
ATOM 2084 N N . SER A 1 262 ? -18.197 3.718 -15.313 1.00 45.75 262 SER A N 1
ATOM 2085 C CA . SER A 1 262 ? -18.713 3.449 -13.969 1.00 45.75 262 SER A CA 1
ATOM 2086 C C . SER A 1 262 ? -18.520 1.992 -13.509 1.00 45.75 262 SER A C 1
ATOM 2088 O O . SER A 1 262 ? -19.069 1.072 -14.109 1.00 45.75 262 SER A O 1
ATOM 2090 N N . LEU A 1 263 ? -17.798 1.796 -12.399 1.00 52.25 263 LEU A N 1
ATOM 2091 C CA . LEU A 1 263 ? -17.721 0.536 -11.636 1.00 52.25 263 LEU A CA 1
ATOM 2092 C C . LEU A 1 263 ? -18.432 0.645 -10.273 1.00 52.25 263 LEU A C 1
ATOM 2094 O O . LEU A 1 263 ? -18.079 -0.033 -9.312 1.00 52.25 263 LEU A O 1
ATOM 2098 N N . PHE A 1 264 ? -19.462 1.490 -10.182 1.00 49.12 264 PHE A N 1
ATOM 2099 C CA . PHE A 1 264 ? -20.410 1.465 -9.069 1.00 49.12 264 PHE A CA 1
ATOM 2100 C C . PHE A 1 264 ? -21.754 0.938 -9.567 1.00 49.12 264 PHE A C 1
ATOM 2102 O O . PHE A 1 264 ? -22.512 1.640 -10.231 1.00 49.12 264 PHE A O 1
ATOM 2109 N N . GLY A 1 265 ? -22.038 -0.323 -9.243 1.00 37.84 265 GLY A N 1
ATOM 2110 C CA . GLY A 1 265 ? -23.298 -0.974 -9.579 1.00 37.84 265 GLY A CA 1
ATOM 2111 C C . GLY A 1 265 ? -23.408 -2.364 -8.964 1.00 37.84 265 GLY A C 1
ATOM 2112 O O . GLY A 1 265 ? -23.008 -3.340 -9.576 1.00 37.84 265 GLY A O 1
ATOM 2113 N N . HIS A 1 266 ? -23.963 -2.406 -7.753 1.00 43.62 266 HIS A N 1
ATOM 2114 C CA . HIS A 1 266 ? -24.762 -3.493 -7.179 1.00 43.62 266 HIS A CA 1
ATOM 2115 C C . HIS A 1 266 ? -24.265 -4.950 -7.271 1.00 43.62 266 HIS A C 1
ATOM 2117 O O . HIS A 1 266 ? -24.460 -5.643 -8.262 1.00 43.62 266 HIS A O 1
ATOM 2123 N N . ALA A 1 267 ? -23.857 -5.475 -6.115 1.00 42.41 267 ALA A N 1
ATOM 2124 C CA . ALA A 1 267 ? -24.165 -6.850 -5.728 1.00 42.41 267 ALA A CA 1
ATOM 2125 C C . ALA A 1 267 ? -24.808 -6.824 -4.331 1.00 42.41 267 ALA A C 1
ATOM 2127 O O . ALA A 1 267 ? -24.150 -6.992 -3.306 1.00 42.41 267 ALA A O 1
ATOM 2128 N N . GLU A 1 268 ? -26.109 -6.529 -4.299 1.00 51.00 268 GLU A N 1
ATOM 2129 C CA . GLU A 1 268 ? -26.971 -6.855 -3.165 1.00 51.00 268 GLU A CA 1
ATOM 2130 C C . GLU A 1 268 ? -27.422 -8.317 -3.312 1.00 51.00 268 GLU A C 1
ATOM 2132 O O . GLU A 1 268 ? -27.890 -8.705 -4.376 1.00 51.00 268 GLU A O 1
ATOM 2137 N N . ARG A 1 269 ? -27.325 -9.068 -2.208 1.00 52.88 269 ARG A N 1
ATOM 2138 C CA . ARG A 1 269 ? -28.109 -10.262 -1.831 1.00 52.88 269 ARG A CA 1
ATOM 2139 C C . ARG A 1 269 ? -28.148 -11.456 -2.800 1.00 52.88 269 ARG A C 1
ATOM 2141 O O . ARG A 1 269 ? -28.815 -11.427 -3.820 1.00 52.88 269 ARG A O 1
ATOM 2148 N N . GLN A 1 270 ? -27.633 -12.587 -2.318 1.00 47.19 270 GLN A N 1
ATOM 2149 C CA . GLN A 1 270 ? -28.405 -13.777 -1.904 1.00 47.19 270 GLN A CA 1
ATOM 2150 C C . GLN A 1 270 ? -27.501 -15.014 -1.981 1.00 47.19 270 GLN A C 1
ATOM 2152 O O . GLN A 1 270 ? -27.104 -15.409 -3.070 1.00 47.19 270 GLN A O 1
ATOM 2157 N N . ALA A 1 271 ? -27.225 -15.642 -0.838 1.00 43.06 271 ALA A N 1
ATOM 2158 C CA . ALA A 1 271 ? -27.263 -17.097 -0.675 1.00 43.06 271 ALA A CA 1
ATOM 2159 C C . ALA A 1 271 ? -27.065 -17.445 0.810 1.00 43.06 271 ALA A C 1
ATOM 2161 O O . ALA A 1 271 ? -26.116 -16.980 1.436 1.00 43.06 271 ALA A O 1
ATOM 2162 N N . LEU A 1 272 ? -28.057 -18.191 1.299 1.00 43.72 272 LEU A N 1
ATOM 2163 C CA . LEU A 1 272 ? -28.211 -18.980 2.527 1.00 43.72 272 LEU A CA 1
ATOM 2164 C C . LEU A 1 272 ? -26.938 -19.336 3.310 1.00 43.72 272 LEU A C 1
ATOM 2166 O O . LEU A 1 272 ? -25.990 -19.865 2.691 1.00 43.72 272 LEU A O 1
#

Foldseek 3Di:
DVVVVVVVVVVVVVVVVVVVVVVVVVVVVVVVVVVVVVVVVVVVVVVVVVVVVVVVVVVVVVVLVVVLVVLVVVLVVLVVVVVVLVVLVVVVVVLVVVLVVVLVVQVPDPPNDPVVSVVSVVVSQVVCVVSVQHPPPPRVCSCPVVNVVVSVVVSVVSVVVSVVSVVVSVVVVVVVVVVVVVVVVVVVVVVVVVVVVVVVVVVVVVVVVVVVVVVVVVVVVVVVVPDDDDDDDDDDDDDDDDDDDDDDDDDDDDDDDDDPDDPDDDDDDDDD

Secondary structure (DSSP, 8-state):
-HHHHHHHHHHHHHHHHHHHHHHHHHHHHHHHHHHHHHHHHHHHHHHHHHHHHHHHHHHHHHHHHHHHHHHHHHHHHHHHHHHHHHHHHHHHHHHHHHHHHHHHHHHTSTT--HHHHHHHHHHHHHHHHHTT--SSS-GGG-STHHHHHHHHHHHHHHHHHHHHHHHHHHHHHHHHHHHHHHHHHHHHHHHHHHHHHHHHHHHHHHHHHHHHHHHHHHHHHHHHTT----------------------------------------------

Organism: Chrysotila carterae (NCBI:txid13221)